Protein AF-A0A7C4TCG8-F1 (afdb_monomer_lite)

Sequence (205 aa):
MCYGSKAARFVLGRPLSSPAVTFSLASLFQELNERFFGGRLPRYRVVFSSSQRTSYQAGAIRPEKRLIQVNRIYASSLERVRRILLHEMCHHRSVGHGKGWQSEMLRLASMGETWAKEEIQAYRGWSRGKVMKRLRKRITDVVADYAGRGLPVRFQTVVRLLAPEFGKSPSELVRLAPWLGSAYRNEVKAHGPGPSRIPKRPRAN

pLDDT: mean 81.94, std 18.21, range [34.81, 98.19]

Structure (mmCIF, N/CA/C/O backbone):
data_AF-A0A7C4TCG8-F1
#
_entry.id   AF-A0A7C4TCG8-F1
#
loop_
_atom_site.group_PDB
_atom_site.id
_atom_site.type_symbol
_atom_site.label_atom_id
_atom_site.label_alt_id
_atom_site.label_comp_id
_atom_site.label_asym_id
_atom_site.label_entity_id
_atom_site.label_seq_id
_atom_site.pdbx_PDB_ins_code
_atom_site.Cartn_x
_atom_site.Cartn_y
_atom_site.Cartn_z
_atom_site.occupancy
_atom_site.B_iso_or_equiv
_atom_site.auth_seq_id
_atom_site.auth_comp_id
_atom_site.auth_asym_id
_atom_site.auth_atom_id
_atom_site.pdbx_PDB_model_num
ATOM 1 N N . MET A 1 1 ? 58.233 15.166 45.987 1.00 37.41 1 MET A N 1
ATOM 2 C CA . MET A 1 1 ? 58.142 15.402 44.530 1.00 37.41 1 MET A CA 1
ATOM 3 C C . MET A 1 1 ? 56.799 14.900 44.032 1.00 37.41 1 MET A C 1
ATOM 5 O O . MET A 1 1 ? 56.380 13.813 44.404 1.00 37.41 1 MET A O 1
ATOM 9 N N . CYS A 1 2 ? 56.108 15.766 43.299 1.00 38.44 2 CYS A N 1
ATOM 10 C CA . CYS A 1 2 ? 54.735 15.658 42.819 1.00 38.44 2 CYS A CA 1
ATOM 11 C C . CYS A 1 2 ? 54.569 14.617 41.699 1.00 38.44 2 CYS A C 1
ATOM 13 O O . CYS A 1 2 ? 55.441 14.515 40.846 1.00 38.44 2 CYS A O 1
ATOM 15 N N . TYR A 1 3 ? 53.443 13.903 41.659 1.00 34.81 3 TYR A N 1
ATOM 16 C CA . TYR A 1 3 ? 52.318 14.161 40.741 1.00 34.81 3 TYR A CA 1
ATOM 17 C C . TYR A 1 3 ? 51.300 13.020 40.854 1.00 34.81 3 TYR A C 1
ATOM 19 O O . TYR A 1 3 ? 51.605 11.854 40.614 1.00 34.81 3 TYR A O 1
ATOM 27 N N . GLY A 1 4 ? 50.071 13.373 41.229 1.00 40.34 4 GLY A N 1
ATOM 28 C CA . GLY A 1 4 ? 48.922 12.493 41.091 1.00 40.34 4 GLY A CA 1
ATOM 29 C C . GLY A 1 4 ? 48.397 12.491 39.658 1.00 40.34 4 GLY A C 1
ATOM 30 O O . GLY A 1 4 ? 48.571 13.460 38.923 1.00 40.34 4 GLY A O 1
ATOM 31 N N . SER A 1 5 ? 47.697 11.421 39.288 1.00 42.28 5 SER A N 1
ATOM 32 C CA . SER A 1 5 ? 46.609 11.454 38.306 1.00 42.28 5 SER A CA 1
ATOM 33 C C . SER A 1 5 ? 45.764 10.189 38.435 1.00 42.28 5 SER A C 1
ATOM 35 O O . SER A 1 5 ? 46.135 9.108 37.989 1.00 42.28 5 SER A O 1
ATOM 37 N N . LYS A 1 6 ? 44.602 10.347 39.076 1.00 46.81 6 LYS A N 1
ATOM 38 C CA . LYS A 1 6 ? 43.458 9.441 38.960 1.00 46.81 6 LYS A CA 1
ATOM 39 C C . LYS A 1 6 ? 42.753 9.784 37.646 1.00 46.81 6 LYS A C 1
ATOM 41 O O . LYS A 1 6 ? 42.166 10.856 37.547 1.00 46.81 6 LYS A O 1
ATOM 46 N N . ALA A 1 7 ? 42.793 8.897 36.656 1.00 45.75 7 ALA A N 1
ATOM 47 C CA . ALA A 1 7 ? 41.964 9.031 35.462 1.00 45.75 7 ALA A CA 1
ATOM 48 C C . ALA A 1 7 ? 40.630 8.305 35.687 1.00 45.75 7 ALA A C 1
ATOM 50 O O . ALA A 1 7 ? 40.577 7.098 35.928 1.00 45.75 7 ALA A O 1
ATOM 51 N N . ALA A 1 8 ? 39.557 9.091 35.663 1.00 42.78 8 ALA A N 1
ATOM 52 C CA . ALA A 1 8 ? 38.181 8.674 35.844 1.00 42.78 8 ALA A CA 1
ATOM 53 C C . ALA A 1 8 ? 37.742 7.658 34.775 1.00 42.78 8 ALA A C 1
ATOM 55 O O . ALA A 1 8 ? 37.908 7.878 33.575 1.00 42.78 8 ALA A O 1
ATOM 56 N N . ARG A 1 9 ? 37.115 6.559 35.210 1.00 40.19 9 ARG A N 1
ATOM 57 C CA . ARG A 1 9 ? 36.331 5.694 34.323 1.00 40.19 9 ARG A CA 1
ATOM 58 C C . ARG A 1 9 ? 35.089 6.466 33.884 1.00 40.19 9 ARG A C 1
ATOM 60 O O . ARG A 1 9 ? 34.178 6.673 34.681 1.00 40.19 9 ARG A O 1
ATOM 67 N N . PHE A 1 10 ? 35.053 6.858 32.615 1.00 38.41 10 PHE A N 1
ATOM 68 C CA . PHE A 1 10 ? 33.826 7.251 31.932 1.00 38.41 10 PHE A CA 1
ATOM 69 C C . PHE A 1 10 ? 32.858 6.061 31.956 1.00 38.41 10 PHE A C 1
ATOM 71 O O . PHE A 1 10 ? 32.989 5.109 31.187 1.00 38.41 10 PHE A O 1
ATOM 78 N N . VAL A 1 11 ? 31.889 6.097 32.870 1.00 46.06 11 VAL A N 1
ATOM 79 C CA . VAL A 1 11 ? 30.696 5.259 32.774 1.00 46.06 11 VAL A CA 1
ATOM 80 C C . VAL A 1 11 ? 29.882 5.844 31.629 1.00 46.06 11 VAL A C 1
ATOM 82 O O . VAL A 1 11 ? 29.247 6.885 31.778 1.00 46.06 11 VAL A O 1
ATOM 85 N N . LEU A 1 12 ? 29.956 5.204 30.461 1.00 50.62 12 LEU A N 1
ATOM 86 C CA . LEU A 1 12 ? 29.055 5.477 29.348 1.00 50.62 12 LEU A CA 1
ATOM 87 C C . LEU A 1 12 ? 27.626 5.300 29.864 1.00 50.62 12 LEU A C 1
ATOM 89 O O . LEU A 1 12 ? 27.171 4.182 30.118 1.00 50.62 12 LEU A O 1
ATOM 93 N N . GLY A 1 13 ? 26.949 6.428 30.078 1.00 37.84 13 GLY A N 1
ATOM 94 C CA . GLY A 1 13 ? 25.547 6.467 30.442 1.00 37.84 13 GLY A CA 1
ATOM 95 C C . GLY A 1 13 ? 24.756 5.649 29.432 1.00 37.84 13 GLY A C 1
ATOM 96 O O . GLY A 1 13 ? 24.809 5.902 28.228 1.00 37.84 13 GLY A O 1
ATOM 97 N N . ARG A 1 14 ? 24.038 4.638 29.927 1.00 46.09 14 ARG A N 1
ATOM 98 C CA . ARG A 1 14 ? 23.008 3.951 29.150 1.00 46.09 14 ARG A CA 1
ATOM 99 C C . ARG A 1 14 ? 22.077 5.020 28.566 1.00 46.09 14 ARG A C 1
ATOM 101 O O . ARG A 1 14 ? 21.587 5.841 29.344 1.00 46.09 14 ARG A O 1
ATOM 108 N N . PRO A 1 15 ? 21.790 5.023 27.254 1.00 47.78 15 PRO A N 1
ATOM 109 C CA . PRO A 1 15 ? 20.738 5.878 26.738 1.00 47.78 15 PRO A CA 1
ATOM 110 C C . PRO A 1 15 ? 19.439 5.485 27.445 1.00 47.78 15 PRO A C 1
ATOM 112 O O . PRO A 1 15 ? 19.008 4.329 27.380 1.00 47.78 15 PRO A O 1
ATOM 115 N N . LEU A 1 16 ? 18.859 6.446 28.168 1.00 44.25 16 LEU A N 1
ATOM 116 C CA . LEU A 1 16 ? 17.533 6.340 28.756 1.00 44.25 16 LEU A CA 1
ATOM 117 C C . LEU A 1 16 ? 16.570 6.026 27.614 1.00 44.25 16 LEU A C 1
ATOM 119 O O . LEU A 1 16 ? 16.232 6.876 26.791 1.00 44.25 16 LEU A O 1
ATOM 123 N N . SER A 1 17 ? 16.202 4.754 27.523 1.00 47.44 17 SER A N 1
ATOM 124 C CA . SER A 1 17 ? 15.192 4.288 26.593 1.00 47.44 17 SER A CA 1
ATOM 125 C C . SER A 1 17 ? 13.896 4.953 27.031 1.00 47.44 17 SER A C 1
ATOM 127 O O . SER A 1 17 ? 13.371 4.623 28.093 1.00 47.44 17 SER A O 1
ATOM 129 N N . SER A 1 18 ? 13.415 5.931 26.257 1.00 47.16 18 SER A N 1
ATOM 130 C CA . SER A 1 18 ? 12.050 6.438 26.419 1.00 47.16 18 SER A CA 1
ATOM 131 C C . SER A 1 18 ? 11.110 5.237 26.526 1.00 47.16 18 SER A C 1
ATOM 133 O O . SER A 1 18 ? 11.280 4.301 25.734 1.00 47.16 18 SER A O 1
ATOM 135 N N . PRO A 1 19 ? 10.156 5.216 27.473 1.00 42.91 19 PRO A N 1
ATOM 136 C CA . PRO A 1 19 ? 9.198 4.128 27.557 1.00 42.91 19 PRO A CA 1
ATOM 137 C C . PRO A 1 19 ? 8.435 4.106 26.236 1.00 42.91 19 PRO A C 1
ATOM 139 O O . PRO A 1 19 ? 7.613 4.977 25.954 1.00 42.91 19 PRO A O 1
ATOM 142 N N . ALA A 1 20 ? 8.775 3.150 25.372 1.00 55.34 20 ALA A N 1
ATOM 143 C CA . ALA A 1 20 ? 8.046 2.937 24.143 1.00 55.34 20 ALA A CA 1
ATOM 144 C C . ALA A 1 20 ? 6.610 2.634 24.562 1.00 55.34 20 ALA A C 1
ATOM 146 O O . ALA A 1 20 ? 6.371 1.649 25.259 1.00 55.34 20 ALA A O 1
ATOM 147 N N . VAL A 1 21 ? 5.669 3.501 24.191 1.00 51.22 21 VAL A N 1
ATOM 148 C CA . VAL A 1 21 ? 4.242 3.236 24.361 1.00 51.22 21 VAL A CA 1
ATOM 149 C C . VAL A 1 21 ? 3.962 1.917 23.644 1.00 51.22 21 VAL A C 1
ATOM 151 O O . VAL A 1 21 ? 3.965 1.848 22.414 1.00 51.22 21 VAL A O 1
ATOM 154 N N . THR A 1 22 ? 3.807 0.841 24.411 1.00 63.72 22 THR A N 1
ATOM 155 C CA . THR A 1 22 ? 3.557 -0.499 23.887 1.00 63.72 22 THR A CA 1
ATOM 156 C C . THR A 1 22 ? 2.066 -0.618 23.614 1.00 63.72 22 THR A C 1
ATOM 158 O O . THR A 1 22 ? 1.296 -1.133 24.414 1.00 63.72 22 THR A O 1
ATOM 161 N N . PHE A 1 23 ? 1.618 -0.087 22.479 1.00 77.56 23 PHE A N 1
ATOM 162 C CA . PHE A 1 23 ? 0.247 -0.311 22.035 1.00 77.56 23 PHE A CA 1
ATOM 163 C C . PHE A 1 23 ? 0.124 -1.688 21.371 1.00 77.56 23 PHE A C 1
ATOM 165 O O . PHE A 1 23 ? 1.003 -2.139 20.630 1.00 77.56 23 PHE A O 1
ATOM 172 N N . SER A 1 24 ? -0.995 -2.364 21.617 1.00 90.94 24 SER A N 1
ATOM 173 C CA . SER A 1 24 ? -1.329 -3.621 20.949 1.00 90.94 24 SER A CA 1
ATOM 174 C C . SER A 1 24 ? -1.925 -3.337 19.570 1.00 90.94 24 SER A C 1
ATOM 176 O O . SER A 1 24 ? -2.960 -2.679 19.456 1.00 90.94 24 SER A O 1
ATOM 178 N N . LEU A 1 25 ? -1.312 -3.876 18.509 1.00 94.25 25 LEU A N 1
ATOM 179 C CA . LEU A 1 25 ? -1.868 -3.809 17.149 1.00 94.25 25 LEU A CA 1
ATOM 180 C C . LEU A 1 25 ? -3.250 -4.462 17.049 1.00 94.25 25 LEU A C 1
ATOM 182 O O . LEU A 1 25 ? -4.078 -4.019 16.257 1.00 94.25 25 LEU A O 1
ATOM 186 N N . ALA A 1 26 ? -3.495 -5.510 17.838 1.00 94.69 26 ALA A N 1
ATOM 187 C CA . ALA A 1 26 ? -4.782 -6.193 17.861 1.00 94.69 26 ALA A CA 1
ATOM 188 C C . ALA A 1 26 ? -5.870 -5.297 18.468 1.00 94.69 26 ALA A C 1
ATOM 190 O O . ALA A 1 26 ? -6.946 -5.173 17.887 1.00 94.69 26 ALA A O 1
ATOM 191 N N . SER A 1 27 ? -5.562 -4.621 19.580 1.00 95.19 27 SER A N 1
ATOM 192 C CA . SER A 1 27 ? -6.485 -3.683 20.227 1.00 95.19 27 SER A CA 1
ATOM 193 C C . SER A 1 27 ? -6.765 -2.476 19.334 1.00 95.19 27 SER A C 1
ATOM 195 O O . SER A 1 27 ? -7.921 -2.114 19.150 1.00 95.19 27 SER A O 1
ATOM 197 N N . LEU A 1 28 ? -5.728 -1.921 18.693 1.00 96.81 28 LEU A N 1
ATOM 198 C CA . LEU A 1 28 ? -5.892 -0.829 17.733 1.00 96.81 28 LEU A CA 1
ATOM 199 C C . LEU A 1 28 ? -6.763 -1.250 16.541 1.00 96.81 28 LEU A C 1
ATOM 201 O O . LEU A 1 28 ? -7.659 -0.516 16.144 1.00 96.81 28 LEU A O 1
ATOM 205 N N . PHE A 1 29 ? -6.544 -2.439 15.973 1.00 97.56 29 PHE A N 1
ATOM 206 C CA . PHE A 1 29 ? -7.401 -2.948 14.900 1.00 97.56 29 PHE A CA 1
ATOM 207 C C . PHE A 1 29 ? -8.860 -3.075 15.343 1.00 97.56 29 PHE A C 1
ATOM 209 O O . PHE A 1 29 ? -9.755 -2.694 14.590 1.00 97.56 29 PHE A O 1
ATOM 216 N N . GLN A 1 30 ? -9.104 -3.603 16.544 1.00 97.81 30 GLN A N 1
ATOM 217 C CA . GLN A 1 30 ? -10.453 -3.762 17.073 1.00 97.81 30 GLN A CA 1
ATOM 218 C C . GLN A 1 30 ? -11.150 -2.409 17.258 1.00 97.81 30 GLN A C 1
ATOM 220 O O . GLN A 1 30 ? -12.244 -2.233 16.726 1.00 97.81 30 GLN A O 1
ATOM 225 N N . GLU A 1 31 ? -10.488 -1.444 17.902 1.00 97.56 31 GLU A N 1
ATOM 226 C CA . GLU A 1 31 ? -11.004 -0.080 18.078 1.00 97.56 31 GLU A CA 1
ATOM 227 C C . GLU A 1 31 ? -11.369 0.550 16.725 1.00 97.56 31 GLU A C 1
ATOM 229 O O . GLU A 1 31 ? -12.461 1.090 16.541 1.00 97.56 31 GLU A O 1
ATOM 234 N N . LEU A 1 32 ? -10.475 0.445 15.737 1.00 98.00 32 LEU A N 1
ATOM 235 C CA . LEU A 1 32 ? -10.714 0.989 14.402 1.00 98.00 32 LEU A CA 1
ATOM 236 C C . LEU A 1 32 ? -11.853 0.262 13.680 1.00 98.00 32 LEU A C 1
ATOM 238 O O . LEU A 1 32 ? -12.633 0.903 12.975 1.00 98.00 32 LEU A O 1
ATOM 242 N N . ASN A 1 33 ? -11.968 -1.059 13.837 1.00 98.19 33 ASN A N 1
ATOM 243 C CA . ASN A 1 33 ? -13.038 -1.848 13.229 1.00 98.19 33 ASN A CA 1
ATOM 244 C C . ASN A 1 33 ? -14.399 -1.453 13.808 1.00 98.19 33 ASN A C 1
ATOM 246 O O . ASN A 1 33 ? -15.344 -1.219 13.057 1.00 98.19 33 ASN A O 1
ATOM 250 N N . GLU A 1 34 ? -14.497 -1.327 15.128 1.00 97.94 34 GLU A N 1
ATOM 251 C CA . GLU A 1 34 ? -15.710 -0.882 15.814 1.00 97.94 34 GLU A CA 1
ATOM 252 C C . GLU A 1 34 ? -16.084 0.535 15.372 1.00 97.94 34 GLU A C 1
ATOM 254 O O . GLU A 1 34 ? -17.167 0.748 14.824 1.00 97.94 34 GLU A O 1
ATOM 259 N N . ARG A 1 35 ? -15.145 1.479 15.488 1.00 98.00 35 ARG A N 1
ATOM 260 C CA . ARG A 1 35 ? -15.387 2.897 15.209 1.00 98.00 35 ARG A CA 1
ATOM 261 C C . ARG A 1 35 ? -15.684 3.191 13.745 1.00 98.00 35 ARG A C 1
ATOM 263 O O . ARG A 1 35 ? -16.608 3.941 13.449 1.00 98.00 35 ARG A O 1
ATOM 270 N N . PHE A 1 36 ? -14.886 2.656 12.824 1.00 97.62 36 PHE A N 1
ATOM 271 C CA . PHE A 1 36 ? -14.971 3.030 11.412 1.00 97.62 36 PHE A CA 1
ATOM 272 C C . PHE A 1 36 ? -15.673 2.001 10.554 1.00 97.62 36 PHE A C 1
ATOM 274 O O . PHE A 1 36 ? -16.120 2.357 9.475 1.00 97.62 36 PHE A O 1
ATOM 281 N N . PHE A 1 37 ? -15.791 0.746 10.967 1.00 96.50 37 PHE A N 1
ATOM 282 C CA . PHE A 1 37 ? -16.391 -0.297 10.131 1.00 96.50 37 PHE A CA 1
ATOM 283 C C . PHE A 1 37 ? -17.630 -0.930 10.777 1.00 96.50 37 PHE A C 1
ATOM 285 O O . PHE A 1 37 ? -18.256 -1.794 10.155 1.00 96.50 37 PHE A O 1
ATOM 292 N N . GLY A 1 38 ? -18.033 -0.459 11.964 1.00 96.62 38 GLY A N 1
ATOM 293 C CA . GLY A 1 38 ? -19.183 -0.967 12.712 1.00 96.62 38 GLY A CA 1
ATOM 294 C C . GLY A 1 38 ? -18.985 -2.410 13.173 1.00 96.62 38 GLY A C 1
ATOM 295 O O . GLY A 1 38 ? -19.937 -3.181 13.184 1.00 96.62 38 GLY A O 1
ATOM 296 N N . GLY A 1 39 ? -17.737 -2.820 13.413 1.00 96.56 39 GLY A N 1
ATOM 297 C CA . GLY A 1 39 ? -17.388 -4.190 13.797 1.00 96.56 39 GLY A CA 1
ATOM 298 C C . GLY A 1 39 ? -17.553 -5.230 12.681 1.00 96.56 39 GLY A C 1
ATOM 299 O O . GLY A 1 39 ? -17.423 -6.424 12.935 1.00 96.56 39 GLY A O 1
ATOM 300 N N . ARG A 1 40 ? -17.834 -4.809 11.440 1.00 95.38 40 ARG A N 1
ATOM 301 C CA . ARG A 1 40 ? -18.199 -5.721 10.340 1.00 95.38 40 ARG A CA 1
ATOM 302 C C . ARG A 1 40 ? -17.018 -6.445 9.702 1.00 95.38 40 ARG A C 1
ATOM 304 O O . ARG A 1 40 ? -17.238 -7.402 8.961 1.00 95.38 40 ARG A O 1
ATOM 311 N N . LEU A 1 41 ? -15.781 -5.998 9.926 1.00 95.50 41 LEU A N 1
ATOM 312 C CA . LEU A 1 41 ? -14.625 -6.715 9.391 1.00 95.50 41 LEU A CA 1
ATOM 313 C C . LEU A 1 41 ? -14.395 -8.007 10.183 1.00 95.50 41 LEU A C 1
ATOM 315 O O . LEU A 1 41 ? -14.495 -7.992 11.414 1.00 95.50 41 LEU A O 1
ATOM 319 N N . PRO A 1 42 ? -14.029 -9.118 9.514 1.00 94.81 42 PRO A N 1
ATOM 320 C CA . PRO A 1 42 ? -13.634 -10.330 10.213 1.00 94.81 42 PRO A CA 1
ATOM 321 C C . PRO A 1 42 ? -12.384 -10.066 11.058 1.00 94.81 42 PRO A C 1
ATOM 323 O O . PRO A 1 42 ? -11.621 -9.134 10.807 1.00 94.81 42 PRO A O 1
ATOM 326 N N . ARG A 1 43 ? -12.133 -10.920 12.052 1.00 94.44 43 ARG A N 1
ATOM 327 C CA . ARG A 1 43 ? -10.912 -10.821 12.858 1.00 94.44 43 ARG A CA 1
ATOM 328 C C . ARG A 1 43 ? -9.681 -11.058 11.978 1.00 94.44 43 ARG A C 1
ATOM 330 O O . ARG A 1 43 ? -9.516 -12.148 11.426 1.00 94.44 43 ARG A O 1
ATOM 337 N N . TYR A 1 44 ? -8.819 -10.047 11.883 1.00 95.62 44 TYR A N 1
ATOM 338 C CA . TYR A 1 44 ? -7.502 -10.141 11.258 1.00 95.62 44 TYR A CA 1
ATOM 339 C C . TYR A 1 44 ? -6.419 -10.261 12.329 1.00 95.62 44 TYR A C 1
ATOM 341 O O . TYR A 1 44 ? -6.445 -9.570 13.346 1.00 95.62 44 TYR A O 1
ATOM 349 N N . ARG A 1 45 ? -5.413 -11.099 12.072 1.00 96.00 45 ARG A N 1
ATOM 350 C CA . ARG A 1 45 ? -4.142 -11.034 12.791 1.00 96.00 45 ARG A CA 1
ATOM 351 C C . ARG A 1 45 ? -3.362 -9.837 12.260 1.00 96.00 45 ARG A C 1
ATOM 353 O O . ARG A 1 45 ? -3.129 -9.751 11.055 1.00 96.00 45 ARG A O 1
ATOM 360 N N . VAL A 1 46 ? -2.927 -8.947 13.144 1.00 96.50 46 VAL A N 1
ATOM 361 C CA . VAL A 1 46 ? -2.171 -7.746 12.769 1.00 96.50 46 VAL A CA 1
ATOM 362 C C . VAL A 1 46 ? -0.760 -7.830 13.337 1.00 96.50 46 VAL A C 1
ATOM 364 O O . VAL A 1 46 ? -0.586 -8.047 14.533 1.00 96.50 46 VAL A O 1
ATOM 367 N N . VAL A 1 47 ? 0.254 -7.706 12.477 1.00 94.88 47 VAL A N 1
ATOM 368 C CA . VAL A 1 47 ? 1.662 -7.896 12.864 1.00 94.88 47 VAL A CA 1
ATOM 369 C C . VAL A 1 47 ? 2.569 -6.820 12.284 1.00 94.88 47 VAL A C 1
ATOM 371 O O . VAL A 1 47 ? 2.392 -6.391 11.142 1.00 94.88 47 VAL A O 1
ATOM 374 N N . PHE A 1 48 ? 3.615 -6.460 13.030 1.00 93.44 48 PHE A N 1
ATOM 375 C CA . PHE A 1 48 ? 4.751 -5.751 12.452 1.00 93.44 48 PHE A CA 1
ATOM 376 C C . PHE A 1 48 ? 5.626 -6.716 11.659 1.00 93.44 48 PHE A C 1
ATOM 378 O O . PHE A 1 48 ? 6.160 -7.679 12.215 1.00 93.44 48 PHE A O 1
ATOM 385 N N . SER A 1 49 ? 5.829 -6.429 10.377 1.00 87.50 49 SER A N 1
ATOM 386 C CA . SER A 1 49 ? 6.718 -7.204 9.520 1.00 87.50 49 SER A CA 1
ATOM 387 C C . SER A 1 49 ? 8.045 -6.489 9.292 1.00 87.50 49 SER A C 1
ATOM 389 O O . SER A 1 49 ? 8.079 -5.327 8.890 1.00 87.50 49 SER A O 1
ATOM 391 N N . SER A 1 50 ? 9.142 -7.224 9.482 1.00 78.94 50 SER A N 1
ATOM 392 C CA . SER A 1 50 ? 10.494 -6.814 9.071 1.00 78.94 50 SER A CA 1
ATOM 393 C C . SER A 1 50 ? 10.842 -7.291 7.655 1.00 78.94 50 SER A C 1
ATOM 395 O O . SER A 1 50 ? 11.916 -6.982 7.143 1.00 78.94 50 SER A O 1
ATOM 397 N N . SER A 1 51 ? 9.949 -8.054 7.004 1.00 64.12 51 SER A N 1
ATOM 398 C CA . SER A 1 51 ? 10.178 -8.575 5.647 1.00 64.12 51 SER A CA 1
ATOM 399 C C . SER A 1 51 ? 10.232 -7.464 4.593 1.00 64.12 51 SER A C 1
ATOM 401 O O . SER A 1 51 ? 10.754 -7.664 3.500 1.00 64.12 51 SER A O 1
ATOM 403 N N . GLN A 1 52 ? 9.699 -6.287 4.917 1.00 60.31 52 GLN A N 1
ATOM 404 C CA . GLN A 1 52 ? 9.730 -5.095 4.082 1.00 60.31 52 GLN A CA 1
ATOM 405 C C . GLN A 1 52 ? 10.872 -4.188 4.559 1.00 60.31 52 GLN A C 1
ATOM 407 O O . GLN A 1 52 ? 10.653 -3.207 5.258 1.00 60.31 52 GLN A O 1
ATOM 412 N N . ARG A 1 53 ? 12.114 -4.498 4.163 1.00 52.53 53 ARG A N 1
ATOM 413 C CA . ARG A 1 53 ? 13.315 -3.691 4.494 1.00 52.53 53 ARG A CA 1
ATOM 414 C C . ARG A 1 53 ? 13.315 -2.271 3.894 1.00 52.53 53 ARG A C 1
ATOM 416 O O . ARG A 1 53 ? 14.296 -1.550 4.017 1.00 52.53 53 ARG A O 1
ATOM 423 N N . THR A 1 54 ? 12.248 -1.878 3.204 1.00 54.41 54 THR A N 1
ATOM 424 C CA . THR A 1 54 ? 12.118 -0.597 2.503 1.00 54.41 54 THR A CA 1
ATOM 425 C C . THR A 1 54 ? 10.775 0.046 2.825 1.00 54.41 54 THR A C 1
ATOM 427 O O . THR A 1 54 ? 9.772 -0.663 2.881 1.00 54.41 54 THR A O 1
ATOM 430 N N . SER A 1 55 ? 10.731 1.378 2.918 1.00 58.78 55 SER A N 1
ATOM 431 C CA . SER A 1 55 ? 9.520 2.182 3.176 1.00 58.78 55 SER A CA 1
ATOM 432 C C . SER A 1 55 ? 8.469 2.164 2.061 1.00 58.78 55 SER A C 1
ATOM 434 O O . SER A 1 55 ? 7.417 2.778 2.180 1.00 58.78 55 SER A O 1
ATOM 436 N N . TYR A 1 56 ? 8.746 1.470 0.959 1.00 59.34 56 TYR A N 1
ATOM 437 C CA . TYR A 1 56 ? 7.916 1.484 -0.243 1.00 59.34 56 TYR A CA 1
ATOM 438 C C . TYR A 1 56 ? 6.563 0.800 -0.069 1.00 59.34 56 TYR A C 1
ATOM 440 O O . TYR A 1 56 ? 5.618 1.136 -0.769 1.00 59.34 56 TYR A O 1
ATOM 448 N N . GLN A 1 57 ? 6.464 -0.139 0.866 1.00 73.31 57 GLN A N 1
ATOM 449 C CA . GLN A 1 57 ? 5.210 -0.783 1.216 1.00 73.31 57 GLN A CA 1
ATOM 450 C C . GLN A 1 57 ? 4.982 -0.557 2.706 1.00 73.31 57 GLN A C 1
ATOM 452 O O . GLN A 1 57 ? 5.710 -1.105 3.534 1.00 73.31 57 GLN A O 1
ATOM 457 N N . ALA A 1 58 ? 4.036 0.327 3.027 1.00 86.38 58 ALA A N 1
ATOM 458 C CA . ALA A 1 58 ? 3.749 0.707 4.405 1.00 86.38 58 ALA A CA 1
ATOM 459 C C . ALA A 1 58 ? 2.906 -0.348 5.127 1.00 86.38 58 ALA A C 1
ATOM 461 O O . ALA A 1 58 ? 3.165 -0.657 6.292 1.00 86.38 58 ALA A O 1
ATOM 462 N N . GLY A 1 59 ? 1.968 -0.953 4.398 1.00 89.31 59 GLY A N 1
ATOM 463 C CA . GLY A 1 59 ? 1.158 -2.068 4.848 1.00 89.31 59 GLY A CA 1
ATOM 464 C C . GLY A 1 59 ? 0.877 -3.070 3.731 1.00 89.31 59 GLY A C 1
ATOM 465 O O . GLY A 1 59 ? 1.226 -2.866 2.563 1.00 89.31 59 GLY A O 1
ATOM 466 N N . ALA A 1 60 ? 0.322 -4.211 4.122 1.00 89.88 60 ALA A N 1
ATOM 467 C CA . ALA A 1 60 ? -0.261 -5.173 3.203 1.00 89.88 60 ALA A CA 1
ATOM 468 C C . ALA A 1 60 ? -1.352 -5.985 3.899 1.00 89.88 60 ALA A C 1
ATOM 470 O O . ALA A 1 60 ? -1.093 -6.631 4.920 1.00 89.88 60 ALA A O 1
ATOM 471 N N . ILE A 1 61 ? -2.534 -6.038 3.296 1.00 90.56 61 ILE A N 1
ATOM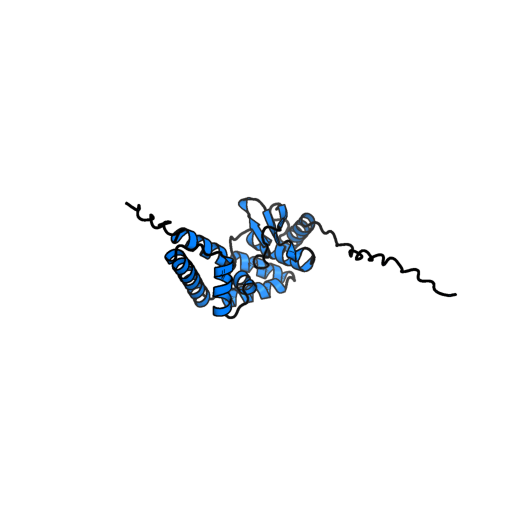 472 C CA . ILE A 1 61 ? -3.562 -7.017 3.629 1.00 90.56 61 ILE A CA 1
ATOM 473 C C . ILE A 1 61 ? -3.395 -8.304 2.810 1.00 90.56 61 ILE A C 1
ATOM 475 O O . ILE A 1 61 ? -3.063 -8.295 1.624 1.00 90.56 61 ILE A O 1
ATOM 479 N N . ARG A 1 62 ? -3.648 -9.437 3.462 1.00 89.62 62 ARG A N 1
ATOM 480 C CA . ARG A 1 62 ? -3.779 -10.766 2.858 1.00 89.62 62 ARG A CA 1
ATOM 481 C C . ARG A 1 62 ? -5.106 -11.366 3.314 1.00 89.62 62 ARG A C 1
ATOM 483 O O . ARG A 1 62 ? -5.135 -12.035 4.358 1.00 89.62 62 ARG A O 1
ATOM 490 N N . PRO A 1 63 ? -6.216 -11.059 2.617 1.00 88.31 63 PRO A N 1
ATOM 491 C CA . PRO A 1 63 ? -7.552 -11.499 3.011 1.00 88.31 63 PRO A CA 1
ATOM 492 C C . PRO A 1 63 ? -7.642 -13.014 3.211 1.00 88.31 63 PRO A C 1
ATOM 494 O O . PRO A 1 63 ? -8.204 -13.470 4.204 1.00 88.31 63 PRO A O 1
ATOM 497 N N . GLU A 1 64 ? -6.988 -13.780 2.340 1.00 89.31 64 GLU A N 1
ATOM 498 C CA . GLU A 1 64 ? -6.955 -15.242 2.348 1.00 89.31 64 GLU A CA 1
ATOM 499 C C . GLU A 1 64 ? -6.274 -15.829 3.592 1.00 89.31 64 GLU A C 1
ATOM 501 O O . GLU A 1 64 ? -6.589 -16.938 4.009 1.00 89.31 64 GLU A O 1
ATOM 506 N N . LYS A 1 65 ? -5.368 -15.072 4.224 1.00 91.38 65 LYS A N 1
ATOM 507 C CA . LYS A 1 65 ? -4.674 -15.473 5.461 1.00 91.38 65 LYS A CA 1
ATOM 508 C C . LYS A 1 65 ? -5.210 -14.771 6.704 1.00 91.38 65 LYS A C 1
ATOM 510 O O . LYS A 1 65 ? -4.617 -14.925 7.771 1.00 91.38 65 LYS A O 1
ATOM 515 N N . ARG A 1 66 ? -6.254 -13.941 6.561 1.00 93.94 66 ARG A N 1
ATOM 516 C CA . ARG A 1 66 ? -6.733 -13.010 7.596 1.00 93.94 66 ARG A CA 1
ATOM 517 C C . ARG A 1 66 ? -5.574 -12.279 8.280 1.00 93.94 66 ARG A C 1
ATOM 519 O O . ARG A 1 66 ? -5.501 -12.205 9.504 1.00 93.94 66 ARG A O 1
ATOM 526 N N . LEU A 1 67 ? -4.639 -11.763 7.480 1.00 94.50 67 LEU A N 1
ATOM 527 C CA . LEU A 1 67 ? -3.415 -11.126 7.963 1.00 94.50 67 LEU A CA 1
ATOM 528 C C . LEU A 1 67 ? -3.307 -9.691 7.449 1.00 94.50 67 LEU A C 1
ATOM 530 O O . LEU A 1 67 ? -3.394 -9.465 6.245 1.00 94.50 67 LEU A O 1
ATOM 534 N N . ILE A 1 68 ? -3.043 -8.750 8.352 1.00 95.19 68 ILE A N 1
ATOM 535 C CA . ILE A 1 68 ? -2.587 -7.398 8.017 1.00 95.19 68 ILE A CA 1
ATOM 536 C C . ILE A 1 68 ? -1.152 -7.255 8.518 1.00 95.19 68 ILE A C 1
ATOM 538 O O . ILE A 1 68 ? -0.837 -7.540 9.675 1.00 95.19 68 ILE A O 1
ATOM 542 N N . GLN A 1 69 ? -0.260 -6.848 7.626 1.00 94.19 69 GLN A N 1
ATOM 543 C CA . GLN A 1 69 ? 1.140 -6.595 7.932 1.00 94.19 69 GLN A CA 1
ATOM 544 C C . GLN A 1 69 ? 1.376 -5.090 7.894 1.00 94.19 69 GLN A C 1
ATOM 546 O O . GLN A 1 69 ? 1.050 -4.454 6.898 1.00 94.19 69 GLN A O 1
ATOM 551 N N . VAL A 1 70 ? 1.971 -4.540 8.947 1.00 92.88 70 VAL A N 1
ATOM 552 C CA . VAL A 1 70 ? 2.448 -3.152 8.988 1.00 92.88 70 VAL A CA 1
ATOM 553 C C . VAL A 1 70 ? 3.967 -3.178 8.974 1.00 92.88 70 VAL A C 1
ATOM 555 O O . VAL A 1 70 ? 4.587 -3.979 9.677 1.00 92.88 70 VAL A O 1
ATOM 558 N N . ASN A 1 71 ? 4.594 -2.329 8.173 1.00 89.69 71 ASN A N 1
ATOM 559 C CA . ASN A 1 71 ? 6.045 -2.275 8.126 1.00 89.69 71 ASN A CA 1
ATOM 560 C C . ASN A 1 71 ? 6.608 -1.787 9.473 1.00 89.69 71 ASN A C 1
ATOM 562 O O . ASN A 1 71 ? 6.214 -0.737 9.987 1.00 89.69 71 ASN A O 1
ATOM 566 N N . ARG A 1 72 ? 7.546 -2.552 10.050 1.00 90.62 72 ARG A N 1
ATOM 567 C CA . ARG A 1 72 ? 8.115 -2.289 11.382 1.00 90.62 72 ARG A CA 1
ATOM 568 C C . ARG A 1 72 ? 8.783 -0.916 11.501 1.00 90.62 72 ARG A C 1
ATOM 570 O O . ARG A 1 72 ? 8.839 -0.387 12.605 1.00 90.62 72 ARG A O 1
ATOM 577 N N . ILE A 1 73 ? 9.235 -0.308 10.403 1.00 87.75 73 ILE A N 1
ATOM 578 C CA . ILE A 1 73 ? 9.833 1.040 10.440 1.00 87.75 73 ILE A CA 1
ATOM 579 C C . ILE A 1 73 ? 8.869 2.115 10.967 1.00 87.75 73 ILE A C 1
ATOM 581 O O . ILE A 1 73 ? 9.315 3.166 11.413 1.00 87.75 73 ILE A O 1
ATOM 585 N N . TYR A 1 74 ? 7.556 1.863 10.917 1.00 89.88 74 TYR A N 1
ATOM 586 C CA . TYR A 1 74 ? 6.535 2.786 11.413 1.00 89.88 74 TYR A CA 1
ATOM 587 C C . TYR A 1 74 ? 6.130 2.516 12.865 1.00 89.88 74 TYR A C 1
ATOM 589 O O . TYR A 1 74 ? 5.321 3.264 13.403 1.00 89.88 74 TYR A O 1
ATOM 597 N N . ALA A 1 75 ? 6.693 1.492 13.520 1.00 90.19 75 ALA A N 1
ATOM 598 C CA . ALA A 1 75 ? 6.288 1.073 14.864 1.00 90.19 75 ALA A CA 1
ATOM 599 C C . ALA A 1 75 ? 6.447 2.168 15.934 1.00 90.19 75 ALA A C 1
ATOM 601 O O . ALA A 1 75 ? 5.757 2.129 16.946 1.00 90.19 75 ALA A O 1
ATOM 602 N N . SER A 1 76 ? 7.314 3.160 15.706 1.00 89.38 76 SER A N 1
ATOM 603 C CA . SER A 1 76 ? 7.522 4.291 16.616 1.00 89.38 76 SER A CA 1
ATOM 604 C C . SER A 1 76 ? 6.438 5.375 16.548 1.00 89.38 76 SER A C 1
ATOM 606 O O . SER A 1 76 ? 6.466 6.302 17.350 1.00 89.38 76 SER A O 1
ATOM 608 N N . SER A 1 77 ? 5.488 5.298 15.610 1.00 92.38 77 SER A N 1
ATOM 609 C CA . SER A 1 77 ? 4.434 6.302 15.439 1.00 92.38 77 SER A CA 1
ATOM 610 C C . SER A 1 77 ? 3.062 5.638 15.379 1.00 92.38 77 SER A C 1
ATOM 612 O O . SER A 1 77 ? 2.644 5.141 14.333 1.00 92.38 77 SER A O 1
ATOM 614 N N . LEU A 1 78 ? 2.341 5.670 16.506 1.00 93.38 78 LEU A N 1
ATOM 615 C CA . LEU A 1 78 ? 0.966 5.165 16.607 1.00 93.38 78 LEU A CA 1
ATOM 616 C C . LEU A 1 78 ? 0.057 5.784 15.538 1.00 93.38 78 LEU A C 1
ATOM 618 O O . LEU A 1 78 ? -0.730 5.088 14.908 1.00 93.38 78 LEU A O 1
ATOM 622 N N . GLU A 1 79 ? 0.215 7.081 15.299 1.00 94.62 79 GLU A N 1
ATOM 623 C CA . GLU A 1 79 ? -0.537 7.844 14.306 1.00 94.62 79 GLU A CA 1
ATOM 624 C C . GLU A 1 79 ? -0.312 7.303 12.882 1.00 94.62 79 GLU A C 1
ATOM 626 O O . GLU A 1 79 ? -1.271 6.974 12.182 1.00 94.62 79 GLU A O 1
ATOM 631 N N . ARG A 1 80 ? 0.945 7.063 12.484 1.00 93.44 80 ARG A N 1
ATOM 632 C CA . ARG A 1 80 ? 1.248 6.437 11.187 1.00 93.44 80 ARG A CA 1
ATOM 633 C C . ARG A 1 80 ? 0.724 5.011 11.103 1.00 93.44 80 ARG A C 1
ATOM 635 O O . ARG A 1 80 ? 0.177 4.628 10.072 1.00 93.44 80 ARG A O 1
ATOM 642 N N . VAL A 1 81 ? 0.875 4.222 12.166 1.00 95.50 81 VAL A N 1
ATOM 643 C CA . VAL A 1 81 ? 0.361 2.846 12.206 1.00 95.50 81 VAL A CA 1
ATOM 644 C C . VAL A 1 81 ? -1.160 2.827 12.071 1.00 95.50 81 VAL A C 1
ATOM 646 O O . VAL A 1 81 ? -1.678 2.031 11.292 1.00 95.50 81 VAL A O 1
ATOM 649 N N . ARG A 1 82 ? -1.870 3.738 12.745 1.00 97.00 82 ARG A N 1
ATOM 650 C CA . ARG A 1 82 ? -3.318 3.929 12.610 1.00 97.00 82 ARG A CA 1
ATOM 651 C C . ARG A 1 82 ? -3.710 4.196 11.158 1.00 97.00 82 ARG A C 1
ATOM 653 O O . ARG A 1 82 ? -4.580 3.497 10.643 1.00 97.00 82 ARG A O 1
ATOM 660 N N . ARG A 1 83 ? -3.055 5.153 10.485 1.00 96.62 83 ARG A N 1
ATOM 661 C CA . ARG A 1 83 ? -3.327 5.461 9.066 1.00 96.62 83 ARG A CA 1
ATOM 662 C C . ARG A 1 83 ? -3.118 4.245 8.171 1.00 96.62 83 ARG A C 1
ATOM 664 O O . ARG A 1 83 ? -3.977 3.925 7.356 1.00 96.62 83 ARG A O 1
ATOM 671 N N . ILE A 1 84 ? -1.999 3.540 8.354 1.00 95.31 84 ILE A N 1
ATOM 672 C CA . ILE A 1 84 ? -1.689 2.329 7.585 1.00 95.31 84 ILE A CA 1
ATOM 673 C C . ILE A 1 84 ? -2.770 1.268 7.809 1.00 95.31 84 ILE A C 1
ATOM 675 O O . ILE A 1 84 ? -3.255 0.689 6.845 1.00 95.31 84 ILE A O 1
ATOM 679 N N . LEU A 1 85 ? -3.192 1.025 9.051 1.00 96.94 85 LEU A N 1
ATOM 680 C CA . LEU A 1 85 ? -4.238 0.038 9.325 1.00 96.94 85 LEU A CA 1
ATOM 681 C C . LEU A 1 85 ? -5.566 0.406 8.676 1.00 96.94 85 LEU A C 1
ATOM 683 O O . LEU A 1 85 ? -6.146 -0.440 8.004 1.00 96.94 85 LEU A O 1
ATOM 687 N N . LEU A 1 86 ? -6.016 1.653 8.815 1.00 97.81 86 LEU A N 1
ATOM 688 C CA . LEU A 1 86 ? -7.239 2.120 8.165 1.00 97.81 86 LEU A CA 1
ATOM 689 C C . LEU A 1 86 ? -7.171 1.960 6.639 1.00 97.81 86 LEU A C 1
ATOM 691 O O . LEU A 1 86 ? -8.123 1.465 6.037 1.00 97.81 86 LEU A O 1
ATOM 695 N N . HIS A 1 87 ? -6.028 2.287 6.030 1.00 96.38 87 HIS A N 1
ATOM 696 C CA . HIS A 1 87 ? -5.784 2.058 4.606 1.00 96.38 87 HIS A CA 1
ATOM 697 C C . HIS A 1 87 ? -5.930 0.577 4.232 1.00 96.38 87 HIS A C 1
ATOM 699 O O . HIS A 1 87 ? -6.644 0.244 3.284 1.00 96.38 87 HIS A O 1
ATOM 705 N N . GLU A 1 88 ? -5.258 -0.321 4.960 1.00 95.88 88 GLU A N 1
ATOM 706 C CA . GLU A 1 88 ? -5.312 -1.764 4.699 1.00 95.88 88 GLU A CA 1
ATOM 707 C C . GLU A 1 88 ? -6.721 -2.334 4.924 1.00 95.88 88 GLU A C 1
ATOM 709 O O . GLU A 1 88 ? -7.176 -3.191 4.168 1.00 95.88 88 GLU A O 1
ATOM 714 N N . MET A 1 89 ? -7.456 -1.827 5.914 1.00 96.81 89 MET A N 1
ATOM 715 C CA . MET A 1 89 ? -8.836 -2.225 6.204 1.00 96.81 89 MET A CA 1
ATOM 716 C C . MET A 1 89 ? -9.805 -1.847 5.074 1.00 96.81 89 MET A C 1
ATOM 718 O O . MET A 1 89 ? -10.713 -2.623 4.769 1.00 96.81 89 MET A O 1
ATOM 722 N N . CYS A 1 90 ? -9.579 -0.726 4.377 1.00 95.75 90 CYS A N 1
ATOM 723 C CA . CYS A 1 90 ? -10.356 -0.347 3.188 1.00 95.75 90 CYS A CA 1
ATOM 724 C C . CYS A 1 90 ? -10.244 -1.361 2.036 1.00 95.75 90 CYS A C 1
ATOM 726 O O . CYS A 1 90 ? -11.130 -1.426 1.185 1.00 95.75 90 CYS A O 1
ATOM 728 N N . HIS A 1 91 ? -9.194 -2.189 2.000 1.00 93.12 91 HIS A N 1
ATOM 729 C CA . HIS A 1 91 ? -9.045 -3.251 0.996 1.00 93.12 91 HIS A CA 1
ATOM 730 C C . HIS A 1 91 ? -9.865 -4.511 1.296 1.00 93.12 91 HIS A C 1
ATOM 732 O O . HIS A 1 91 ? -9.887 -5.429 0.480 1.00 93.12 91 HIS A O 1
ATOM 738 N N . HIS A 1 92 ? -10.592 -4.588 2.416 1.00 88.69 92 HIS A N 1
ATOM 739 C CA . HIS A 1 92 ? -11.387 -5.777 2.750 1.00 88.69 92 HIS A CA 1
ATOM 740 C C . HIS A 1 92 ? -12.359 -6.204 1.630 1.00 88.69 92 HIS A C 1
ATOM 742 O O . HIS A 1 92 ? -12.570 -7.397 1.421 1.00 88.69 92 HIS A O 1
ATOM 748 N N . ARG A 1 93 ? -12.915 -5.243 0.877 1.00 81.81 93 ARG A N 1
ATOM 749 C CA . ARG A 1 93 ? -13.849 -5.492 -0.239 1.00 81.81 93 ARG A CA 1
ATOM 750 C C . ARG A 1 93 ? -13.217 -5.345 -1.626 1.00 81.81 93 ARG A C 1
ATOM 752 O O . ARG A 1 93 ? -13.920 -5.447 -2.629 1.00 81.81 93 ARG A O 1
ATOM 759 N N . SER A 1 94 ? -11.918 -5.066 -1.716 1.00 85.19 94 SER A N 1
ATOM 760 C CA . SER A 1 94 ? -11.262 -4.783 -2.995 1.00 85.19 94 SER A CA 1
ATOM 761 C C . SER A 1 94 ? -9.768 -5.070 -2.963 1.00 85.19 94 SER A C 1
ATOM 763 O O . SER A 1 94 ? -9.054 -4.578 -2.103 1.00 85.19 94 SER A O 1
ATOM 765 N N . VAL A 1 95 ? -9.271 -5.760 -3.989 1.00 77.88 95 VAL A N 1
ATOM 766 C CA . VAL A 1 95 ? -7.850 -6.143 -4.128 1.00 77.88 95 VAL A CA 1
ATOM 767 C C . VAL A 1 95 ? -6.948 -4.959 -4.546 1.00 77.88 95 VAL A C 1
ATOM 769 O O . VAL A 1 95 ? -5.733 -5.095 -4.671 1.00 77.88 95 VAL A O 1
ATOM 772 N N . GLY A 1 96 ? -7.513 -3.770 -4.770 1.00 83.25 96 GLY A N 1
ATOM 773 C CA . GLY A 1 96 ? -6.747 -2.572 -5.101 1.00 83.25 96 GLY A CA 1
ATOM 774 C C . GLY A 1 96 ? -7.556 -1.289 -4.957 1.00 83.25 96 GLY A C 1
ATOM 775 O O . GLY A 1 96 ? -8.724 -1.309 -4.581 1.00 83.25 96 GLY A O 1
ATOM 776 N N . HIS A 1 97 ? -6.945 -0.163 -5.329 1.00 89.44 97 HIS A N 1
ATOM 777 C CA . HIS A 1 97 ? -7.479 1.197 -5.141 1.00 89.44 97 HIS A CA 1
ATOM 778 C C . HIS A 1 97 ? -8.582 1.615 -6.135 1.00 89.44 97 HIS A C 1
ATOM 780 O O . HIS A 1 97 ? -8.689 2.775 -6.543 1.00 89.44 97 HIS A O 1
ATOM 786 N N . GLY A 1 98 ? -9.411 0.660 -6.559 1.00 85.12 98 GLY A N 1
ATOM 787 C CA . GLY A 1 98 ? -10.55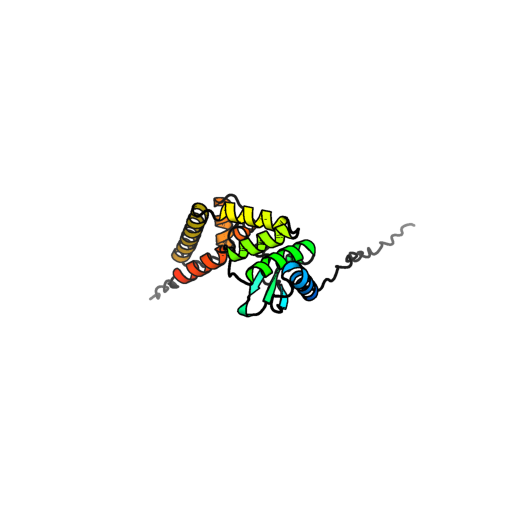6 0.898 -7.440 1.00 85.12 98 GLY A CA 1
ATOM 788 C C . GLY A 1 98 ? -11.695 1.663 -6.753 1.00 85.12 98 GLY A C 1
ATOM 789 O O . GLY A 1 98 ? -11.543 2.176 -5.646 1.00 85.12 98 GLY A O 1
ATOM 790 N N . LYS A 1 99 ? -12.869 1.716 -7.399 1.00 89.12 99 LYS A N 1
ATOM 791 C CA . LYS A 1 99 ? -14.041 2.449 -6.880 1.00 89.12 99 LYS A CA 1
ATOM 792 C C . LYS A 1 99 ? -14.412 2.037 -5.449 1.00 89.12 99 LYS A C 1
ATOM 794 O O . LYS A 1 99 ? -14.625 2.916 -4.629 1.00 89.12 99 LYS A O 1
ATOM 799 N N . GLY A 1 100 ? -14.412 0.734 -5.144 1.00 91.19 100 GLY A N 1
ATOM 800 C CA . GLY A 1 100 ? -14.734 0.219 -3.805 1.00 91.19 100 GLY A CA 1
ATOM 801 C C . GLY A 1 100 ? -13.809 0.762 -2.710 1.00 91.19 100 GLY A C 1
ATOM 802 O O . GLY A 1 100 ? -14.285 1.363 -1.752 1.00 91.19 100 GLY A O 1
ATOM 803 N N . TRP A 1 101 ? -12.492 0.642 -2.897 1.00 93.69 101 TRP A N 1
ATOM 804 C CA . TRP A 1 101 ? -11.506 1.209 -1.972 1.00 93.69 101 TRP A CA 1
ATOM 805 C C . TRP A 1 101 ? -11.645 2.732 -1.838 1.00 93.69 101 TRP A C 1
ATOM 807 O O . TRP A 1 101 ? -11.625 3.262 -0.732 1.00 93.69 101 TRP A O 1
ATOM 817 N N . GLN A 1 102 ? -11.839 3.446 -2.953 1.00 93.19 102 GLN A N 1
ATOM 818 C CA . GLN A 1 102 ? -12.012 4.903 -2.928 1.00 93.19 102 GLN A CA 1
ATOM 819 C C . GLN A 1 102 ? -13.269 5.320 -2.159 1.00 93.19 102 GLN A C 1
ATOM 821 O O . GLN A 1 102 ? -13.233 6.316 -1.444 1.00 93.19 102 GLN A O 1
ATOM 826 N N . SER A 1 103 ? -14.368 4.576 -2.290 1.00 94.62 103 SER A N 1
ATOM 827 C CA . SER A 1 103 ? -15.592 4.824 -1.527 1.00 94.62 103 SER A CA 1
ATOM 828 C C . SER A 1 103 ? -15.363 4.664 -0.023 1.00 94.62 103 SER A C 1
ATOM 830 O O . SER A 1 103 ? -15.778 5.535 0.736 1.00 94.62 103 SER A O 1
ATOM 832 N N . GLU A 1 104 ? -14.656 3.617 0.414 1.00 96.12 104 GLU A N 1
ATOM 833 C CA . GLU A 1 104 ? -14.322 3.437 1.837 1.00 96.12 104 GLU A CA 1
ATOM 834 C C . GLU A 1 104 ? -13.390 4.540 2.354 1.00 96.12 104 GLU A C 1
ATOM 836 O O . GLU A 1 104 ? -13.631 5.103 3.418 1.00 96.12 104 GLU A O 1
ATOM 841 N N . MET A 1 105 ? -12.383 4.935 1.576 1.00 96.31 105 MET A N 1
ATOM 842 C CA . MET A 1 105 ? -11.485 6.036 1.941 1.00 96.31 105 MET A CA 1
ATOM 843 C C . MET A 1 105 ? -12.210 7.390 2.030 1.00 96.31 105 MET A C 1
ATOM 845 O O . MET A 1 105 ? -11.946 8.176 2.938 1.00 96.31 105 MET A O 1
ATOM 849 N N . LEU A 1 106 ? -13.165 7.668 1.133 1.00 96.31 106 LEU A N 1
ATOM 850 C CA . LEU A 1 106 ? -14.010 8.868 1.223 1.00 96.31 106 LEU A CA 1
ATOM 851 C C . LEU A 1 106 ? -14.903 8.829 2.466 1.00 96.31 106 LEU A C 1
ATOM 853 O O . LEU A 1 106 ? -15.095 9.856 3.116 1.00 96.31 106 LEU A O 1
ATOM 857 N N . ARG A 1 107 ? -15.413 7.647 2.819 1.00 96.94 107 ARG A N 1
ATOM 858 C CA . ARG A 1 107 ? -16.204 7.448 4.033 1.00 96.94 107 ARG A CA 1
ATOM 859 C C . ARG A 1 107 ? -15.365 7.688 5.290 1.00 96.94 107 ARG A C 1
ATOM 861 O O . ARG A 1 107 ? -15.823 8.397 6.181 1.00 96.94 107 ARG A O 1
ATOM 868 N N . LEU A 1 108 ? -14.123 7.200 5.342 1.00 97.50 108 LEU A N 1
ATOM 869 C CA . LEU A 1 108 ? -13.185 7.532 6.424 1.00 97.50 108 LEU A CA 1
ATOM 870 C C . LEU A 1 108 ? -12.970 9.047 6.532 1.00 97.50 108 LEU A C 1
ATOM 872 O O . LEU A 1 108 ? -13.060 9.599 7.628 1.00 97.50 108 LEU A O 1
ATOM 876 N N . ALA A 1 109 ? -12.774 9.732 5.401 1.00 97.25 109 ALA A N 1
ATOM 877 C CA . ALA A 1 109 ? -12.628 11.185 5.388 1.00 97.25 109 ALA A CA 1
ATOM 878 C C . ALA A 1 109 ? -13.864 11.905 5.953 1.00 97.25 109 ALA A C 1
ATOM 880 O O . ALA A 1 109 ? -13.711 12.837 6.739 1.00 97.25 109 ALA A O 1
ATOM 881 N N . SER A 1 110 ? -15.083 11.449 5.630 1.00 97.00 110 SER A N 1
ATOM 882 C CA . SER A 1 110 ? -16.312 12.001 6.229 1.00 97.00 110 SER A CA 1
ATOM 883 C C . SER A 1 110 ? -16.451 11.729 7.731 1.00 97.00 110 SER A C 1
ATOM 885 O O . SER A 1 110 ? -17.197 12.425 8.407 1.00 97.00 110 SER A O 1
ATOM 887 N N . MET A 1 111 ? -15.712 10.752 8.263 1.00 97.19 111 MET A N 1
ATOM 888 C CA . MET A 1 111 ? -15.662 10.421 9.691 1.00 97.19 111 MET A CA 1
ATOM 889 C C . MET A 1 111 ? -14.493 11.107 10.423 1.00 97.19 111 MET A C 1
ATOM 891 O O . MET A 1 111 ? -14.192 10.754 11.563 1.00 97.19 111 MET A O 1
ATOM 895 N N . GLY A 1 112 ? -13.829 12.074 9.777 1.00 96.44 112 GLY A N 1
ATOM 896 C CA . GLY A 1 112 ? -12.770 12.899 10.366 1.00 96.44 112 GLY A CA 1
ATOM 897 C C . GLY A 1 112 ? -11.340 12.509 9.978 1.00 96.44 112 GLY A C 1
ATOM 898 O O . GLY A 1 112 ? -10.405 13.219 10.334 1.00 96.44 112 GLY A O 1
ATOM 899 N N . GLU A 1 113 ? -11.137 11.432 9.213 1.00 96.88 113 GLU A N 1
ATOM 900 C CA . GLU A 1 113 ? -9.805 11.006 8.753 1.00 96.88 113 GLU A CA 1
ATOM 901 C C . GLU A 1 113 ? -9.404 11.772 7.476 1.00 96.88 113 GLU A C 1
ATOM 903 O O . GLU A 1 113 ? -9.397 11.236 6.367 1.00 96.88 113 GLU A O 1
ATOM 908 N N . THR A 1 114 ? -9.104 13.067 7.612 1.00 94.88 114 THR A N 1
ATOM 909 C CA . THR A 1 114 ? -8.889 13.995 6.479 1.00 94.88 114 THR A CA 1
ATOM 910 C C . THR A 1 114 ? -7.785 13.558 5.509 1.00 94.88 114 THR A C 1
ATOM 912 O O . THR A 1 114 ? -7.939 13.728 4.296 1.00 94.88 114 THR A O 1
ATOM 915 N N . TRP A 1 115 ? -6.727 12.907 6.006 1.00 95.06 115 TRP A N 1
ATOM 916 C CA . TRP A 1 115 ? -5.632 12.351 5.196 1.00 95.06 115 TRP A CA 1
ATOM 917 C C . TRP A 1 115 ? -6.116 11.346 4.138 1.00 95.06 115 TRP A C 1
ATOM 919 O O . TRP A 1 115 ? -5.491 11.206 3.085 1.00 95.06 115 TRP A O 1
ATOM 929 N N . ALA A 1 116 ? -7.244 10.665 4.371 1.00 95.31 116 ALA A N 1
ATOM 930 C CA . ALA A 1 116 ? -7.788 9.706 3.416 1.00 95.31 116 ALA A CA 1
ATOM 931 C C . ALA A 1 116 ? -8.230 10.401 2.115 1.00 95.31 116 ALA A C 1
ATOM 933 O O . ALA A 1 116 ? -8.051 9.863 1.019 1.00 95.31 116 ALA A O 1
ATOM 934 N N . LYS A 1 117 ? -8.736 11.641 2.212 1.00 93.00 117 LYS A N 1
ATOM 935 C CA . LYS A 1 117 ? -9.104 12.464 1.049 1.00 93.00 117 LYS A CA 1
ATOM 936 C C . LYS A 1 117 ? -7.873 12.848 0.230 1.00 93.00 117 LYS A C 1
ATOM 938 O O . LYS A 1 117 ? -7.910 12.757 -0.998 1.00 93.00 117 LYS A O 1
ATOM 943 N N . GLU A 1 118 ? -6.793 13.241 0.897 1.00 90.69 118 GLU A N 1
ATOM 944 C CA . GLU A 1 118 ? -5.514 13.579 0.260 1.00 90.69 118 GLU A CA 1
ATOM 945 C C . GLU A 1 118 ? -4.927 12.368 -0.473 1.00 90.69 118 GLU A C 1
ATOM 947 O O . GLU A 1 118 ? -4.467 12.487 -1.611 1.00 90.69 118 GLU A O 1
ATOM 952 N N . GLU A 1 119 ? -5.004 11.179 0.132 1.00 89.88 119 GLU A N 1
ATOM 953 C CA . GLU A 1 119 ? -4.519 9.949 -0.490 1.00 89.88 119 GLU A CA 1
ATOM 954 C C . GLU A 1 119 ? -5.306 9.598 -1.760 1.00 89.88 119 GLU A C 1
ATOM 956 O O . GLU A 1 119 ? -4.708 9.291 -2.795 1.00 89.88 119 GLU A O 1
ATOM 961 N N . ILE A 1 120 ? -6.638 9.728 -1.735 1.00 89.88 120 ILE A N 1
ATOM 962 C CA . ILE A 1 120 ? -7.474 9.533 -2.928 1.00 89.88 120 ILE A CA 1
ATOM 963 C C . ILE A 1 120 ? -7.128 10.546 -4.019 1.00 89.88 120 ILE A C 1
ATOM 965 O O . ILE A 1 120 ? -7.054 10.175 -5.190 1.00 89.88 120 ILE A O 1
ATOM 969 N N . GLN A 1 121 ? -6.941 11.821 -3.674 1.00 87.44 121 GLN A N 1
ATOM 970 C CA . GLN A 1 121 ? -6.604 12.858 -4.652 1.00 87.44 121 GLN A CA 1
ATOM 971 C C . GLN A 1 121 ? -5.248 12.588 -5.303 1.00 87.44 121 GLN A C 1
ATOM 973 O O . GLN A 1 121 ? -5.142 12.624 -6.532 1.00 87.44 121 GLN A O 1
ATOM 978 N N . ALA A 1 122 ? -4.244 12.241 -4.496 1.00 82.12 122 ALA A N 1
ATOM 979 C CA . ALA A 1 122 ? -2.929 11.846 -4.978 1.00 82.12 122 ALA A CA 1
ATOM 980 C C . ALA A 1 122 ? -3.029 10.634 -5.920 1.00 82.12 122 ALA A 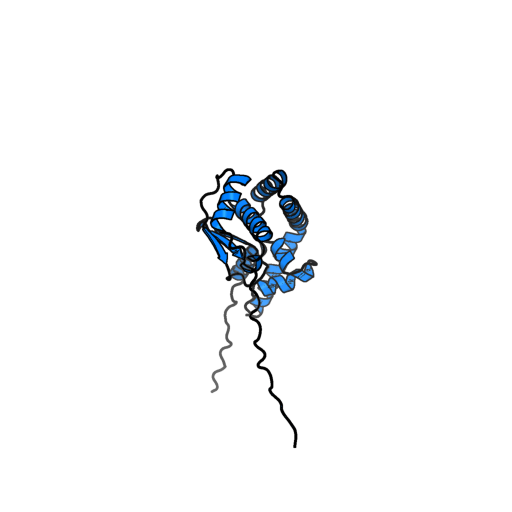C 1
ATOM 982 O O . ALA A 1 122 ? -2.487 10.659 -7.029 1.00 82.12 122 ALA A O 1
ATOM 983 N N . TYR A 1 123 ? -3.801 9.613 -5.532 1.00 79.19 123 TYR A N 1
ATOM 984 C CA . TYR A 1 123 ? -4.040 8.438 -6.364 1.00 79.19 123 TYR A CA 1
ATOM 985 C C . TYR A 1 123 ? -4.768 8.782 -7.670 1.00 79.19 123 TYR A C 1
ATOM 987 O O . TYR A 1 123 ? -4.336 8.363 -8.739 1.00 79.19 123 TYR A O 1
ATOM 995 N N . ARG A 1 124 ? -5.853 9.564 -7.639 1.00 82.75 124 ARG A N 1
ATOM 996 C CA . ARG A 1 124 ? -6.636 9.948 -8.832 1.00 82.75 124 ARG A CA 1
ATOM 997 C C . ARG A 1 124 ? -5.842 10.805 -9.811 1.00 82.75 124 ARG A C 1
ATOM 999 O O . ARG A 1 124 ? -5.926 10.584 -11.017 1.00 82.75 124 ARG A O 1
ATOM 1006 N N . GLY A 1 125 ? -5.065 11.763 -9.307 1.00 77.12 125 GLY A N 1
ATOM 1007 C CA . GLY A 1 125 ? -4.207 12.605 -10.142 1.00 77.12 125 GLY A CA 1
ATOM 1008 C C . GLY A 1 125 ? -3.191 11.782 -10.932 1.00 77.12 125 GLY A C 1
ATOM 1009 O O . GLY A 1 125 ? -2.880 12.104 -12.079 1.00 77.12 125 GLY A O 1
ATOM 1010 N N . TRP A 1 126 ? -2.737 10.676 -10.343 1.00 71.38 126 TRP A N 1
ATOM 1011 C CA . TRP A 1 126 ? -1.675 9.848 -10.892 1.00 71.38 126 TRP A CA 1
ATOM 1012 C C . TRP A 1 126 ? -2.172 8.603 -11.650 1.00 71.38 126 TRP A C 1
ATOM 1014 O O . TRP A 1 126 ? -1.558 8.180 -12.626 1.00 71.38 126 TRP A O 1
ATOM 1024 N N . SER A 1 127 ? -3.342 8.068 -11.294 1.00 66.31 127 SER A N 1
ATOM 1025 C CA . SER A 1 127 ? -4.011 6.950 -11.982 1.00 66.31 127 SER A CA 1
ATOM 1026 C C . SER A 1 127 ? -4.699 7.345 -13.297 1.00 66.31 127 SER A C 1
ATOM 1028 O O . SER A 1 127 ? -5.332 6.503 -13.938 1.00 66.31 127 SER A O 1
ATOM 1030 N N . ARG A 1 128 ? -4.541 8.592 -13.768 1.00 66.69 128 ARG A N 1
ATOM 1031 C CA . ARG A 1 128 ? -4.981 8.994 -15.114 1.00 66.69 128 ARG A CA 1
ATOM 1032 C C . ARG A 1 128 ? -4.328 8.081 -16.156 1.00 66.69 128 ARG A C 1
ATOM 1034 O O . ARG A 1 128 ? -3.103 7.971 -16.216 1.00 66.69 128 ARG A O 1
ATOM 1041 N N . GLY A 1 129 ? -5.146 7.452 -17.003 1.00 69.00 129 GLY A N 1
ATOM 1042 C CA . GLY A 1 129 ? -4.757 6.313 -17.850 1.00 69.00 129 GLY A CA 1
ATOM 1043 C C . GLY A 1 129 ? -3.476 6.488 -18.678 1.00 69.00 129 GLY A C 1
ATOM 1044 O O . GLY A 1 129 ? -2.764 5.511 -18.897 1.00 69.00 129 GLY A O 1
ATOM 1045 N N . LYS A 1 130 ? -3.117 7.719 -19.072 1.00 79.56 130 LYS A N 1
ATOM 1046 C CA . LYS A 1 130 ? -1.852 8.012 -19.772 1.00 79.56 130 LYS A CA 1
ATOM 1047 C C . LYS A 1 130 ? -0.611 7.699 -18.922 1.00 79.56 130 LYS A C 1
ATOM 1049 O O . LYS A 1 130 ? 0.308 7.057 -19.424 1.00 79.56 130 LYS A O 1
ATOM 1054 N N . VAL A 1 131 ? -0.590 8.103 -17.649 1.00 84.00 131 VAL A N 1
ATOM 1055 C CA . VAL A 1 131 ? 0.548 7.863 -16.737 1.00 84.00 131 VAL A CA 1
ATOM 1056 C C . VAL A 1 131 ? 0.679 6.373 -16.449 1.00 84.00 131 VAL A C 1
ATOM 1058 O O . VAL A 1 131 ? 1.761 5.813 -16.594 1.00 84.00 131 VAL A O 1
ATOM 1061 N N . MET A 1 132 ? -0.437 5.709 -16.141 1.00 83.81 132 MET A N 1
ATOM 1062 C CA . MET A 1 132 ? -0.467 4.268 -15.893 1.00 83.81 132 MET A CA 1
ATOM 1063 C C . MET A 1 132 ? 0.000 3.457 -17.109 1.00 83.81 132 MET A C 1
ATOM 1065 O O . MET A 1 132 ? 0.829 2.559 -16.961 1.00 83.81 132 MET A O 1
ATOM 1069 N N . LYS A 1 133 ? -0.491 3.785 -18.313 1.00 86.31 133 LYS A N 1
ATOM 1070 C CA . LYS A 1 133 ? -0.085 3.121 -19.561 1.00 86.31 133 LYS A CA 1
ATOM 1071 C C . LYS A 1 133 ? 1.405 3.322 -19.836 1.00 86.31 133 LYS A C 1
ATOM 1073 O O . LYS A 1 133 ? 2.096 2.353 -20.140 1.00 86.31 133 LYS A O 1
ATOM 1078 N N . ARG A 1 134 ? 1.910 4.554 -19.678 1.00 90.12 134 ARG A N 1
ATOM 1079 C CA . ARG A 1 134 ? 3.339 4.861 -19.839 1.00 90.12 134 ARG A CA 1
ATOM 1080 C C . ARG A 1 134 ? 4.183 4.077 -18.838 1.00 90.12 134 ARG A C 1
ATOM 1082 O O . ARG A 1 134 ? 5.158 3.457 -19.236 1.00 90.12 134 ARG A O 1
ATOM 1089 N N . LEU A 1 135 ? 3.790 4.056 -17.567 1.00 90.75 135 LEU A N 1
ATOM 1090 C CA . LEU A 1 135 ? 4.540 3.359 -16.529 1.00 90.75 135 LEU A CA 1
ATOM 1091 C C . LEU A 1 135 ? 4.558 1.844 -16.746 1.00 90.75 135 LEU A C 1
ATOM 1093 O O . LEU A 1 135 ? 5.620 1.246 -16.635 1.00 90.75 135 LEU A O 1
ATOM 1097 N N . ARG A 1 136 ? 3.430 1.229 -17.133 1.00 90.62 136 ARG A N 1
ATOM 1098 C CA . ARG A 1 136 ? 3.403 -0.195 -17.513 1.00 90.62 136 ARG A CA 1
ATOM 1099 C C . ARG A 1 136 ? 4.362 -0.495 -18.655 1.00 90.62 136 ARG A C 1
ATOM 1101 O O . ARG A 1 136 ? 5.179 -1.393 -18.509 1.00 90.62 136 ARG A O 1
ATOM 1108 N N . LYS A 1 137 ? 4.309 0.298 -19.731 1.00 92.62 137 LYS A N 1
ATOM 1109 C CA . LYS A 1 137 ? 5.229 0.145 -20.864 1.00 92.62 137 LYS A CA 1
ATOM 1110 C C . LYS A 1 137 ? 6.687 0.185 -20.397 1.00 92.62 137 LYS A C 1
ATOM 1112 O O . LYS A 1 137 ? 7.463 -0.685 -20.755 1.00 92.62 137 LYS A O 1
ATOM 1117 N N . ARG A 1 138 ? 7.043 1.147 -19.541 1.00 95.44 138 ARG A N 1
ATOM 1118 C CA . ARG A 1 138 ? 8.415 1.266 -19.032 1.00 95.44 138 ARG A CA 1
ATOM 1119 C C . ARG A 1 138 ? 8.844 0.098 -18.141 1.00 95.44 138 ARG A C 1
ATOM 1121 O O . ARG A 1 138 ? 10.005 -0.286 -18.200 1.00 95.44 138 ARG A O 1
ATOM 1128 N N . ILE A 1 139 ? 7.941 -0.495 -17.353 1.00 94.25 139 ILE A N 1
ATOM 1129 C CA . ILE A 1 139 ? 8.245 -1.738 -16.617 1.00 94.25 139 ILE A CA 1
ATOM 1130 C C . ILE A 1 139 ? 8.585 -2.855 -17.605 1.00 94.25 139 ILE A C 1
ATOM 1132 O O . ILE A 1 139 ? 9.614 -3.500 -17.425 1.00 94.25 139 ILE A O 1
ATOM 1136 N N . THR A 1 140 ? 7.760 -3.054 -18.638 1.00 93.56 140 THR A N 1
ATOM 1137 C CA . THR A 1 140 ? 8.006 -4.050 -19.691 1.00 93.56 140 THR A CA 1
ATOM 1138 C C . THR A 1 140 ? 9.355 -3.805 -20.367 1.00 93.56 140 THR A C 1
ATOM 1140 O O . THR A 1 140 ? 10.167 -4.721 -20.418 1.00 93.56 140 THR A O 1
ATOM 1143 N N . ASP A 1 141 ? 9.645 -2.567 -20.787 1.00 93.00 141 ASP A N 1
ATOM 1144 C CA . ASP A 1 141 ? 10.911 -2.209 -21.443 1.00 93.00 141 ASP A CA 1
ATOM 1145 C C . ASP A 1 141 ? 12.130 -2.551 -20.561 1.00 93.00 141 ASP A C 1
ATOM 1147 O O . ASP A 1 141 ? 13.085 -3.167 -21.026 1.00 93.00 141 ASP A O 1
ATOM 1151 N N . VAL A 1 142 ? 12.099 -2.178 -19.273 1.00 94.00 142 VAL A N 1
ATOM 1152 C CA . VAL A 1 142 ? 13.206 -2.437 -18.334 1.00 94.00 142 VAL A CA 1
ATOM 1153 C C . VAL A 1 142 ? 13.370 -3.932 -18.061 1.00 94.00 142 VAL A C 1
ATOM 1155 O O . VAL A 1 142 ? 14.493 -4.431 -18.015 1.00 94.00 142 VAL A O 1
ATOM 1158 N N . VAL A 1 143 ? 12.267 -4.658 -17.860 1.00 93.12 143 VAL A N 1
ATOM 1159 C CA . VAL A 1 143 ? 12.316 -6.105 -17.606 1.00 93.12 143 VAL A CA 1
ATOM 1160 C C . VAL A 1 143 ? 12.829 -6.852 -18.838 1.00 93.12 143 VAL A C 1
ATOM 1162 O O . VAL A 1 143 ? 13.693 -7.716 -18.695 1.00 93.12 143 VAL A O 1
ATOM 1165 N N . ALA A 1 144 ? 12.360 -6.489 -20.033 1.00 90.00 144 ALA A N 1
ATOM 1166 C CA . ALA A 1 144 ? 12.802 -7.081 -21.290 1.00 90.00 144 ALA A CA 1
ATOM 1167 C C . ALA A 1 144 ? 14.288 -6.801 -21.579 1.00 90.00 144 ALA A C 1
ATOM 1169 O O . ALA A 1 144 ? 14.999 -7.720 -21.979 1.00 90.00 144 ALA A O 1
ATOM 1170 N N . ASP A 1 145 ? 14.782 -5.583 -21.322 1.00 92.75 145 ASP A N 1
ATOM 1171 C CA . ASP A 1 145 ? 16.202 -5.235 -21.499 1.00 92.75 145 ASP A CA 1
ATOM 1172 C C . ASP A 1 145 ? 17.118 -6.090 -20.609 1.00 92.75 145 ASP A C 1
ATOM 1174 O O . ASP A 1 145 ? 18.095 -6.670 -21.082 1.00 92.75 145 ASP A O 1
ATOM 1178 N N . TYR A 1 146 ? 16.776 -6.247 -19.327 1.00 93.25 146 TYR A N 1
ATOM 1179 C CA . TYR A 1 146 ? 17.549 -7.095 -18.415 1.00 93.25 146 TYR A CA 1
ATOM 1180 C C . TYR A 1 146 ? 17.477 -8.575 -18.807 1.00 93.25 146 TYR A C 1
ATOM 1182 O O . TYR A 1 146 ? 18.507 -9.254 -18.820 1.00 93.25 146 TYR A O 1
ATOM 1190 N N . ALA A 1 147 ? 16.291 -9.067 -19.180 1.00 89.69 147 ALA A N 1
ATOM 1191 C CA . ALA A 1 147 ? 16.110 -10.443 -19.632 1.00 89.69 147 ALA A CA 1
ATOM 1192 C C . ALA A 1 147 ? 16.924 -10.741 -20.905 1.00 89.69 147 ALA A C 1
ATOM 1194 O O . ALA A 1 147 ? 17.579 -11.781 -20.976 1.00 89.69 147 ALA A O 1
ATOM 1195 N N . GLY A 1 148 ? 16.964 -9.808 -21.865 1.00 89.12 148 GLY A N 1
ATOM 1196 C CA . GLY A 1 148 ? 17.771 -9.918 -23.087 1.00 89.12 148 GLY A CA 1
ATOM 1197 C C . GLY A 1 148 ? 19.280 -9.984 -22.826 1.00 89.12 148 GLY A C 1
ATOM 1198 O O . GLY A 1 148 ? 20.014 -10.588 -23.603 1.00 89.12 148 GLY A O 1
ATOM 1199 N N . ARG A 1 149 ? 19.740 -9.435 -21.695 1.00 90.56 149 ARG A N 1
ATOM 1200 C CA . ARG A 1 149 ? 21.134 -9.525 -21.221 1.00 90.56 149 ARG A CA 1
ATOM 1201 C C . ARG A 1 149 ? 21.402 -10.754 -20.344 1.00 90.56 149 ARG A C 1
ATOM 1203 O O . ARG A 1 149 ? 22.512 -10.907 -19.843 1.00 90.56 149 ARG A O 1
ATOM 1210 N N . GLY A 1 150 ? 20.398 -11.599 -20.101 1.00 88.69 150 GLY A N 1
ATOM 1211 C CA . GLY A 1 150 ? 20.498 -12.729 -19.173 1.00 88.69 150 GLY A CA 1
ATOM 1212 C C . GLY A 1 150 ? 20.647 -12.311 -17.705 1.00 88.69 150 GLY A C 1
ATOM 1213 O O . GLY A 1 150 ? 21.131 -13.094 -16.888 1.00 88.69 150 GLY A O 1
ATOM 1214 N N . LEU A 1 151 ? 20.258 -11.081 -17.353 1.00 88.06 151 LEU A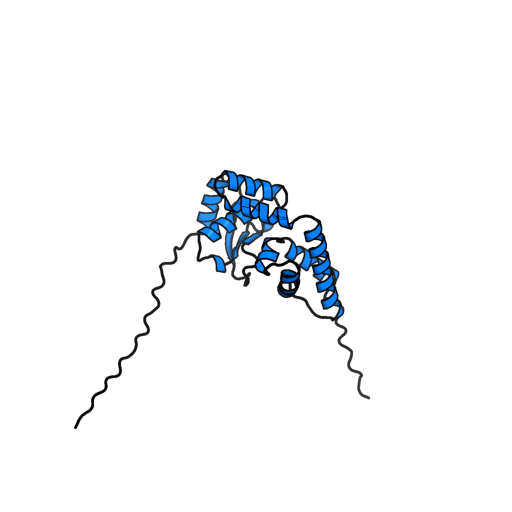 N 1
ATOM 1215 C CA . LEU A 1 151 ? 20.401 -10.537 -16.005 1.00 88.06 151 LEU A CA 1
ATOM 1216 C C . LEU A 1 151 ? 19.065 -10.569 -15.252 1.00 88.06 151 LEU A C 1
ATOM 1218 O O . LEU A 1 151 ? 18.044 -10.123 -15.778 1.00 88.06 151 LEU A O 1
ATOM 1222 N N . PRO A 1 152 ? 19.041 -11.006 -13.981 1.00 88.75 152 PRO A N 1
ATOM 1223 C CA . PRO A 1 152 ? 17.860 -10.843 -13.151 1.00 88.75 152 PRO A CA 1
ATOM 1224 C C . PRO A 1 152 ? 17.707 -9.370 -12.758 1.00 88.75 152 PRO A C 1
ATOM 1226 O O . PRO A 1 152 ? 18.603 -8.774 -12.156 1.00 88.75 152 PRO A O 1
ATOM 1229 N N . VAL A 1 153 ? 16.544 -8.780 -13.025 1.00 90.75 153 VAL A N 1
ATOM 1230 C CA . VAL A 1 153 ? 16.195 -7.457 -12.496 1.00 90.75 153 VAL A CA 1
ATOM 1231 C C . VAL A 1 153 ? 15.399 -7.613 -11.206 1.00 90.75 153 VAL A C 1
ATOM 1233 O O . VAL A 1 153 ? 14.504 -8.445 -11.126 1.00 90.75 153 VAL A O 1
ATOM 1236 N N . ARG A 1 154 ? 15.730 -6.835 -10.169 1.00 92.12 154 ARG A N 1
ATOM 1237 C CA . ARG A 1 154 ? 14.961 -6.787 -8.913 1.00 92.12 154 ARG A CA 1
ATOM 1238 C C . ARG A 1 154 ? 13.908 -5.687 -8.987 1.00 92.12 154 ARG A C 1
ATOM 1240 O O . ARG A 1 154 ? 14.161 -4.634 -9.571 1.00 92.12 154 ARG A O 1
ATOM 1247 N N . PHE A 1 155 ? 12.782 -5.863 -8.294 1.00 89.38 155 PHE A N 1
ATOM 1248 C CA . PHE A 1 155 ? 11.722 -4.849 -8.230 1.00 89.38 155 PHE A CA 1
ATOM 1249 C C . PHE A 1 155 ? 12.264 -3.472 -7.822 1.00 89.38 155 PHE A C 1
ATOM 1251 O O . PHE A 1 155 ? 11.970 -2.478 -8.474 1.00 89.38 155 PHE A O 1
ATOM 1258 N N . GLN A 1 156 ? 13.120 -3.410 -6.796 1.00 89.38 156 GLN A N 1
ATOM 1259 C CA . GLN A 1 156 ? 13.709 -2.153 -6.326 1.00 89.38 156 GLN A CA 1
ATOM 1260 C C . GLN A 1 156 ? 14.562 -1.464 -7.398 1.00 89.38 156 GLN A C 1
ATOM 1262 O O . GLN A 1 156 ? 14.586 -0.238 -7.443 1.00 89.38 156 GLN A O 1
ATOM 1267 N N . THR A 1 157 ? 15.239 -2.231 -8.257 1.00 91.38 157 THR A N 1
ATOM 1268 C CA . THR A 1 157 ? 15.994 -1.688 -9.391 1.00 91.38 157 THR A CA 1
ATOM 1269 C C . THR A 1 157 ? 15.044 -1.037 -10.388 1.00 91.38 157 THR A C 1
ATOM 1271 O O . THR A 1 157 ? 15.253 0.119 -10.741 1.00 91.38 157 THR A O 1
ATOM 1274 N N . VAL A 1 158 ? 13.952 -1.720 -10.753 1.00 93.00 158 VAL A N 1
ATOM 1275 C CA . VAL A 1 158 ? 12.918 -1.153 -11.635 1.00 93.00 158 VAL A CA 1
ATOM 1276 C C . VAL A 1 158 ? 12.362 0.144 -11.047 1.00 93.00 158 VAL A C 1
ATOM 1278 O O . VAL A 1 158 ? 12.370 1.169 -11.716 1.00 93.00 158 VAL A O 1
ATOM 1281 N N . VAL A 1 159 ? 11.952 0.152 -9.775 1.00 93.94 159 VAL A N 1
ATOM 1282 C CA . VAL A 1 159 ? 11.410 1.368 -9.142 1.00 93.94 159 VAL A CA 1
ATOM 1283 C C . VAL A 1 159 ? 12.426 2.515 -9.146 1.00 93.94 159 VAL A C 1
ATOM 1285 O O . VAL A 1 159 ? 12.051 3.645 -9.440 1.00 93.94 159 VAL A O 1
ATOM 1288 N N . ARG A 1 160 ? 13.703 2.249 -8.842 1.00 93.81 160 ARG A N 1
ATOM 1289 C CA . ARG A 1 160 ? 14.753 3.283 -8.826 1.00 93.81 160 ARG A CA 1
ATOM 1290 C C . ARG A 1 160 ? 15.026 3.879 -10.203 1.00 93.81 160 ARG A C 1
ATOM 1292 O O . ARG A 1 160 ? 15.281 5.073 -10.274 1.00 93.81 160 ARG A O 1
ATOM 1299 N N . LEU A 1 161 ? 14.954 3.072 -11.261 1.00 93.62 161 LEU A N 1
ATOM 1300 C CA . LEU A 1 161 ? 15.105 3.549 -12.636 1.00 93.62 161 LEU A CA 1
ATOM 1301 C C . LEU A 1 161 ? 13.901 4.386 -13.072 1.00 93.62 161 LEU A C 1
ATOM 1303 O O . LEU A 1 161 ? 14.066 5.439 -13.676 1.00 93.62 161 LEU A O 1
ATOM 1307 N N . LEU A 1 162 ? 12.691 3.942 -12.728 1.00 94.69 162 LEU A N 1
ATOM 1308 C CA . LEU A 1 162 ? 11.471 4.605 -13.176 1.00 94.69 162 LEU A CA 1
ATOM 1309 C C . LEU A 1 162 ? 11.152 5.872 -12.379 1.00 94.69 162 LEU A C 1
ATOM 1311 O O . LEU A 1 162 ? 10.634 6.818 -12.949 1.00 94.69 162 LEU A O 1
ATOM 1315 N N . ALA A 1 163 ? 11.434 5.936 -11.077 1.00 92.94 163 ALA A N 1
ATOM 1316 C CA . ALA A 1 163 ? 10.982 7.060 -10.249 1.00 92.94 163 ALA A CA 1
ATOM 1317 C C . ALA A 1 163 ? 11.434 8.451 -10.758 1.00 92.94 163 ALA A C 1
ATOM 1319 O O . ALA A 1 163 ? 10.567 9.327 -10.876 1.00 92.94 163 ALA A O 1
ATOM 1320 N N . PRO A 1 164 ? 12.702 8.654 -11.174 1.00 92.38 164 PRO A N 1
ATOM 1321 C CA . PRO A 1 164 ? 13.139 9.911 -11.783 1.00 92.38 164 PRO A CA 1
ATOM 1322 C C . PRO A 1 164 ? 12.410 10.248 -13.091 1.00 92.38 164 PRO A C 1
ATOM 1324 O O . PRO A 1 164 ? 12.049 11.405 -13.290 1.00 92.38 164 PRO A O 1
ATOM 1327 N N . GLU A 1 165 ? 12.099 9.258 -13.944 1.00 91.62 165 GLU A N 1
ATOM 1328 C CA . GLU A 1 165 ? 11.371 9.473 -15.215 1.00 91.62 165 GLU A CA 1
ATOM 1329 C C . GLU A 1 165 ? 9.968 10.082 -15.005 1.00 91.62 165 GLU A C 1
ATOM 1331 O O . GLU A 1 165 ? 9.393 10.673 -15.923 1.00 91.62 165 GLU A O 1
ATOM 1336 N N . PHE A 1 166 ? 9.407 9.928 -13.801 1.00 89.31 166 PHE A N 1
ATOM 1337 C CA . PHE A 1 166 ? 8.085 10.429 -13.415 1.00 89.31 166 PHE A CA 1
ATOM 1338 C C . PHE A 1 166 ? 8.154 11.572 -12.389 1.00 89.31 166 PHE A C 1
ATOM 1340 O O . PHE A 1 166 ? 7.112 11.970 -11.861 1.00 89.31 166 PHE A O 1
ATOM 1347 N N . GLY A 1 167 ? 9.349 12.102 -12.098 1.00 89.75 167 GLY A N 1
ATOM 1348 C CA . GLY A 1 167 ? 9.545 13.189 -11.134 1.00 89.75 167 GLY A CA 1
ATOM 1349 C C . GLY A 1 167 ? 9.119 12.808 -9.713 1.00 89.75 167 GLY A C 1
ATOM 1350 O O . GLY A 1 167 ? 8.447 13.589 -9.035 1.00 89.75 167 GLY A O 1
ATOM 1351 N N . LYS A 1 168 ? 9.419 11.574 -9.288 1.00 91.50 168 LYS A N 1
ATOM 1352 C CA . LYS A 1 168 ? 9.069 11.038 -7.965 1.00 91.50 168 LYS A CA 1
ATOM 1353 C C . LYS A 1 168 ? 10.273 10.414 -7.280 1.00 91.50 168 LYS A C 1
ATOM 1355 O O . LYS A 1 168 ? 11.180 9.903 -7.933 1.00 91.50 168 LYS A O 1
ATOM 1360 N N . SER A 1 169 ? 10.238 10.365 -5.951 1.00 91.88 169 SER A N 1
ATOM 1361 C CA . SER A 1 169 ? 11.072 9.414 -5.217 1.00 91.88 169 SER A CA 1
ATOM 1362 C C . SER A 1 169 ? 10.566 7.977 -5.430 1.00 91.88 169 SER A C 1
ATOM 1364 O O . SER A 1 169 ? 9.372 7.766 -5.679 1.00 91.88 169 SER A O 1
ATOM 1366 N N . PRO A 1 170 ? 11.423 6.950 -5.275 1.00 89.94 170 PRO A N 1
ATOM 1367 C CA . PRO A 1 170 ? 10.993 5.552 -5.339 1.00 89.94 170 PRO A CA 1
ATOM 1368 C C . PRO A 1 170 ? 9.814 5.219 -4.410 1.00 89.94 170 PRO A C 1
ATOM 1370 O O . PRO A 1 170 ? 8.917 4.467 -4.783 1.00 89.94 170 PRO A O 1
ATOM 1373 N N . SER A 1 171 ? 9.772 5.815 -3.216 1.00 83.88 171 SER A N 1
ATOM 1374 C CA . SER A 1 171 ? 8.677 5.634 -2.257 1.00 83.88 171 SER A CA 1
ATOM 1375 C C . SER A 1 171 ? 7.375 6.260 -2.698 1.00 83.88 171 SER A C 1
ATOM 1377 O O . SER A 1 171 ? 6.324 5.635 -2.570 1.00 83.88 171 SER A O 1
ATOM 1379 N N . GLU A 1 172 ? 7.428 7.468 -3.244 1.00 85.69 172 GLU A N 1
ATOM 1380 C CA . GLU A 1 172 ? 6.230 8.103 -3.777 1.00 85.69 172 GLU A CA 1
ATOM 1381 C C . GLU A 1 172 ? 5.711 7.352 -4.995 1.00 85.69 172 GLU A C 1
ATOM 1383 O O . GLU A 1 172 ? 4.503 7.169 -5.113 1.00 85.69 172 GLU A O 1
ATOM 1388 N N . LEU A 1 173 ? 6.603 6.861 -5.861 1.00 89.06 173 LEU A N 1
ATOM 1389 C CA . LEU A 1 173 ? 6.213 6.082 -7.029 1.00 89.06 173 LEU A CA 1
ATOM 1390 C C . LEU A 1 173 ? 5.430 4.822 -6.630 1.00 89.06 173 LEU A C 1
ATOM 1392 O O . LEU A 1 173 ? 4.374 4.560 -7.199 1.00 89.06 173 LEU A O 1
ATOM 1396 N N . VAL A 1 174 ? 5.908 4.058 -5.642 1.00 87.94 174 VAL A N 1
ATOM 1397 C CA . VAL A 1 174 ? 5.206 2.844 -5.181 1.00 87.94 174 VAL A CA 1
ATOM 1398 C C . VAL A 1 174 ? 3.911 3.184 -4.448 1.00 87.94 174 VAL A C 1
ATOM 1400 O O . VAL A 1 174 ? 2.913 2.493 -4.637 1.00 87.94 174 VAL A O 1
ATOM 1403 N N . ARG A 1 175 ? 3.887 4.270 -3.667 1.00 82.69 175 ARG A N 1
ATOM 1404 C CA . ARG A 1 175 ? 2.661 4.746 -3.014 1.00 82.69 175 ARG A CA 1
ATOM 1405 C C . ARG A 1 175 ? 1.583 5.117 -4.035 1.00 82.69 175 ARG A C 1
ATOM 1407 O O . ARG A 1 175 ? 0.418 4.799 -3.834 1.00 82.69 175 ARG A O 1
ATOM 1414 N N . LEU A 1 176 ? 1.967 5.770 -5.132 1.00 83.81 176 LEU A N 1
ATOM 1415 C CA . LEU A 1 176 ? 1.041 6.193 -6.184 1.00 83.81 176 LEU A CA 1
ATOM 1416 C C . LEU A 1 176 ? 0.677 5.038 -7.150 1.00 83.81 176 LEU A C 1
ATOM 1418 O O . LEU A 1 176 ? -0.467 4.978 -7.606 1.00 83.81 176 LEU A O 1
ATOM 1422 N N . ALA A 1 177 ? 1.592 4.086 -7.419 1.00 84.69 177 ALA A N 1
ATOM 1423 C CA . ALA A 1 177 ? 1.331 2.800 -8.103 1.00 84.69 177 ALA A CA 1
ATOM 1424 C C . ALA A 1 177 ? 1.489 1.606 -7.150 1.00 84.69 177 ALA A C 1
ATOM 1426 O O . ALA A 1 177 ? 2.450 0.838 -7.267 1.00 84.69 177 ALA A O 1
ATOM 1427 N N . PRO A 1 178 ? 0.499 1.311 -6.303 1.00 77.75 178 PRO A N 1
ATOM 1428 C CA . PRO A 1 178 ? 0.533 0.078 -5.518 1.00 77.75 178 PRO A CA 1
ATOM 1429 C C . PRO A 1 178 ? 0.451 -1.169 -6.415 1.00 77.75 178 PRO A C 1
ATOM 1431 O O . PRO A 1 178 ? 0.950 -2.240 -6.071 1.00 77.75 178 PRO A O 1
ATOM 1434 N N . TRP A 1 179 ? -0.107 -1.025 -7.623 1.00 83.00 179 TRP A N 1
ATOM 1435 C CA . TRP A 1 179 ? -0.149 -2.068 -8.648 1.00 83.00 179 TRP A CA 1
ATOM 1436 C C . TRP A 1 179 ? 1.216 -2.352 -9.306 1.00 83.00 179 TRP A C 1
ATOM 1438 O O . TRP A 1 179 ? 1.339 -3.360 -10.007 1.00 83.00 179 TRP A O 1
ATOM 1448 N N . LEU A 1 180 ? 2.242 -1.515 -9.085 1.00 87.69 180 LEU A N 1
ATOM 1449 C CA . LEU A 1 180 ? 3.557 -1.631 -9.732 1.00 87.69 180 LEU A CA 1
ATOM 1450 C C . LEU A 1 180 ? 4.217 -2.981 -9.459 1.00 87.69 180 LEU A C 1
ATOM 1452 O O . LEU A 1 180 ? 4.765 -3.599 -10.366 1.00 87.69 180 LEU A O 1
ATOM 1456 N N . GLY A 1 181 ? 4.133 -3.457 -8.214 1.00 86.69 181 GLY A N 1
ATOM 1457 C CA . GLY A 1 181 ? 4.728 -4.731 -7.814 1.00 86.69 181 GLY A CA 1
ATOM 1458 C C . GLY A 1 181 ? 4.089 -5.926 -8.519 1.00 86.69 181 GLY A C 1
ATOM 1459 O O . GLY A 1 181 ? 4.791 -6.853 -8.916 1.00 86.69 181 GLY A O 1
ATOM 1460 N N . SER A 1 182 ? 2.766 -5.904 -8.702 1.00 81.94 182 SER A N 1
ATOM 1461 C CA . SER A 1 182 ? 2.053 -6.948 -9.446 1.00 81.94 182 SER A CA 1
ATOM 1462 C C . SER A 1 182 ? 2.370 -6.894 -10.936 1.00 81.94 182 SER A C 1
ATOM 1464 O O . SER A 1 182 ? 2.648 -7.937 -11.517 1.00 81.94 182 SER A O 1
ATOM 1466 N N . ALA A 1 183 ? 2.398 -5.697 -11.534 1.00 87.06 183 ALA A N 1
ATOM 1467 C CA . ALA A 1 183 ? 2.805 -5.527 -12.928 1.00 87.06 183 ALA A CA 1
ATOM 1468 C C . ALA A 1 183 ? 4.222 -6.071 -13.154 1.00 87.06 183 ALA A C 1
ATOM 1470 O O . ALA A 1 183 ? 4.404 -6.953 -13.979 1.00 87.06 183 ALA A O 1
ATOM 1471 N N . TYR A 1 184 ? 5.190 -5.659 -12.332 1.00 92.00 184 TYR A N 1
ATOM 1472 C CA . TYR A 1 184 ? 6.555 -6.184 -12.369 1.00 92.00 184 TYR A CA 1
ATOM 1473 C C . TYR A 1 184 ? 6.610 -7.718 -12.303 1.00 92.00 184 TYR A C 1
ATOM 1475 O O . TYR A 1 184 ? 7.286 -8.335 -13.118 1.00 92.00 184 TYR A O 1
ATOM 1483 N N . ARG A 1 185 ? 5.895 -8.355 -11.361 1.00 89.06 185 ARG A N 1
ATOM 1484 C CA . ARG A 1 185 ? 5.897 -9.826 -11.246 1.00 89.06 185 ARG A CA 1
ATOM 1485 C C . ARG A 1 185 ? 5.335 -10.504 -12.494 1.00 89.06 185 ARG A C 1
ATOM 1487 O O . ARG A 1 185 ? 5.851 -11.548 -12.882 1.00 89.06 185 ARG A O 1
ATOM 1494 N N . ASN A 1 186 ? 4.303 -9.922 -13.101 1.00 88.44 186 ASN A N 1
ATOM 1495 C CA . ASN A 1 186 ? 3.728 -10.438 -14.339 1.00 88.44 186 ASN A CA 1
ATOM 1496 C C . ASN A 1 186 ? 4.728 -10.334 -15.496 1.00 88.44 186 ASN A C 1
ATOM 1498 O O . ASN A 1 186 ? 4.917 -11.321 -16.197 1.00 88.44 186 ASN A O 1
ATOM 1502 N N . GLU A 1 187 ? 5.426 -9.203 -15.633 1.00 91.81 187 GLU A N 1
ATOM 1503 C CA . GLU A 1 187 ? 6.460 -9.029 -16.662 1.00 91.81 187 GLU A CA 1
ATOM 1504 C C . GLU A 1 187 ? 7.642 -9.986 -16.443 1.00 91.81 187 GLU A C 1
ATOM 1506 O O . GLU A 1 187 ? 8.074 -10.653 -17.376 1.00 91.81 187 GLU A O 1
ATOM 1511 N N . VAL A 1 188 ? 8.133 -10.145 -15.207 1.00 89.44 188 VAL A N 1
ATOM 1512 C CA . VAL A 1 188 ? 9.207 -11.114 -14.909 1.00 89.44 188 VAL A CA 1
ATOM 1513 C C . VAL A 1 188 ? 8.776 -12.544 -15.239 1.00 89.44 188 VAL A C 1
ATOM 1515 O O . VAL A 1 188 ? 9.577 -13.322 -15.747 1.00 89.44 188 VAL A O 1
ATOM 1518 N N . LYS A 1 189 ? 7.512 -12.905 -14.984 1.00 88.50 189 LYS A N 1
ATOM 1519 C CA . LYS A 1 189 ? 6.974 -14.220 -15.355 1.00 88.50 189 LYS A CA 1
ATOM 1520 C C . LYS A 1 189 ? 6.865 -14.386 -16.876 1.00 88.50 189 LYS A C 1
ATOM 1522 O O . LYS A 1 189 ? 7.123 -15.479 -17.366 1.00 88.50 189 LYS A O 1
ATOM 1527 N N . ALA A 1 190 ? 6.485 -13.332 -17.596 1.00 87.94 190 ALA A N 1
ATOM 1528 C CA . ALA A 1 190 ? 6.334 -13.349 -19.050 1.00 87.94 190 ALA A CA 1
ATOM 1529 C C . ALA A 1 190 ? 7.681 -13.406 -19.787 1.00 87.94 190 ALA A C 1
ATOM 1531 O O . ALA A 1 190 ? 7.792 -14.082 -20.804 1.00 87.94 190 ALA A O 1
ATOM 1532 N N . HIS A 1 191 ? 8.702 -12.730 -19.260 1.00 82.25 191 HIS A N 1
ATOM 1533 C CA . HIS A 1 191 ? 10.025 -12.650 -19.881 1.00 82.25 191 HIS A CA 1
ATOM 1534 C C . HIS A 1 191 ? 11.034 -13.669 -19.328 1.00 82.25 191 HIS A C 1
ATOM 1536 O O . HIS A 1 191 ? 12.054 -13.903 -19.971 1.00 82.25 191 HIS A O 1
ATOM 1542 N N . GLY A 1 192 ? 10.725 -14.311 -18.191 1.00 66.81 192 GLY A N 1
ATOM 1543 C CA . GLY A 1 192 ? 11.522 -15.359 -17.546 1.00 66.81 192 GLY A CA 1
ATOM 1544 C C . GLY A 1 192 ? 12.950 -14.928 -17.169 1.00 66.81 192 GLY A C 1
ATOM 1545 O O . GLY A 1 192 ? 13.424 -13.860 -17.555 1.00 66.81 192 GLY A O 1
ATOM 1546 N N . PRO A 1 193 ? 13.706 -15.752 -16.421 1.00 57.62 193 PRO A N 1
ATOM 1547 C CA . PRO A 1 193 ? 15.139 -15.783 -16.657 1.00 57.62 193 PRO A CA 1
ATOM 1548 C C . PRO A 1 193 ? 15.309 -16.319 -18.083 1.00 57.62 193 PRO A C 1
ATOM 1550 O O . PRO A 1 193 ? 14.936 -17.462 -18.356 1.00 57.62 193 PRO A O 1
ATOM 1553 N N . GLY A 1 194 ? 15.807 -15.491 -19.007 1.00 46.38 194 GLY A N 1
ATOM 1554 C CA . GLY A 1 194 ? 16.195 -15.965 -20.336 1.00 46.38 194 GLY A CA 1
ATOM 1555 C C . GLY A 1 194 ? 17.041 -17.240 -20.204 1.00 46.38 194 GLY A C 1
ATOM 1556 O O . GLY A 1 194 ? 17.737 -17.393 -19.192 1.00 46.38 194 GLY A O 1
ATOM 1557 N N . PRO A 1 195 ? 16.955 -18.190 -21.156 1.00 41.12 195 PRO A N 1
ATOM 1558 C CA . PRO A 1 195 ? 17.660 -19.459 -21.051 1.00 41.12 195 PRO A CA 1
ATOM 1559 C C . PRO A 1 195 ? 19.115 -19.180 -20.697 1.00 41.12 195 PRO A C 1
ATOM 1561 O O . PRO A 1 195 ? 19.790 -18.432 -21.404 1.00 41.12 195 PRO A O 1
ATOM 1564 N N . SER A 1 196 ? 19.572 -19.764 -19.588 1.00 44.66 196 SER A N 1
ATOM 1565 C CA . SER A 1 196 ? 20.972 -19.750 -19.179 1.00 44.66 196 SER A CA 1
ATOM 1566 C C . SER A 1 196 ? 21.775 -20.498 -20.241 1.00 44.66 196 SER A C 1
ATOM 1568 O O . SER A 1 196 ? 22.091 -21.678 -20.113 1.00 44.66 196 SER A O 1
ATOM 1570 N N . ARG A 1 197 ? 22.066 -19.825 -21.355 1.00 42.19 197 ARG A N 1
ATOM 1571 C CA . ARG A 1 197 ? 23.127 -20.214 -22.268 1.00 42.19 197 ARG A CA 1
ATOM 1572 C C . ARG A 1 197 ? 24.412 -19.775 -21.594 1.00 42.19 197 ARG A C 1
ATOM 1574 O O . ARG A 1 197 ? 25.009 -18.773 -21.961 1.00 42.19 197 ARG A O 1
ATOM 1581 N N . ILE A 1 198 ? 24.824 -20.544 -20.588 1.00 45.72 198 ILE A N 1
ATOM 1582 C CA . ILE A 1 198 ? 26.244 -20.651 -20.278 1.00 45.72 198 ILE A CA 1
ATOM 1583 C C . ILE A 1 198 ? 26.889 -21.054 -21.611 1.00 45.72 198 ILE A C 1
ATOM 1585 O O . ILE A 1 198 ? 26.532 -22.115 -22.138 1.00 45.72 198 ILE A O 1
ATOM 1589 N N . PRO A 1 199 ? 27.756 -20.228 -22.222 1.00 42.16 199 PRO A N 1
ATOM 1590 C CA . PRO A 1 199 ? 28.483 -20.666 -23.397 1.00 42.16 199 PRO A CA 1
ATOM 1591 C C . PRO A 1 199 ? 29.272 -21.905 -22.980 1.00 42.16 199 PRO A C 1
ATOM 1593 O O . PRO A 1 199 ? 30.089 -21.851 -22.058 1.00 42.16 199 PRO A O 1
ATOM 1596 N N . LYS A 1 200 ? 28.976 -23.051 -23.608 1.00 43.31 200 LYS A N 1
ATOM 1597 C CA . LYS A 1 200 ? 29.803 -24.247 -23.456 1.00 43.31 200 LYS A CA 1
ATOM 1598 C C . LYS A 1 200 ? 31.218 -23.816 -23.824 1.00 43.31 200 LYS A C 1
ATOM 1600 O O . LYS A 1 200 ? 31.450 -23.421 -24.965 1.00 43.31 200 LYS A O 1
ATOM 1605 N N . ARG A 1 201 ? 32.139 -23.841 -22.854 1.00 45.41 201 ARG A N 1
ATOM 1606 C CA . ARG A 1 201 ? 33.566 -23.686 -23.141 1.00 45.41 201 ARG A CA 1
ATOM 1607 C C . ARG A 1 201 ? 33.910 -24.663 -24.272 1.00 45.41 201 ARG A C 1
ATOM 1609 O O . ARG A 1 201 ? 33.506 -25.827 -24.167 1.00 45.41 201 ARG A O 1
ATOM 1616 N N . PRO A 1 202 ? 34.600 -24.226 -25.338 1.00 53.25 202 PRO A N 1
ATOM 1617 C CA . PRO A 1 202 ? 35.114 -25.165 -26.319 1.00 53.25 202 PRO A CA 1
ATOM 1618 C C . PRO A 1 202 ? 35.995 -26.172 -25.579 1.00 53.25 202 PRO A C 1
ATOM 1620 O O . PRO A 1 202 ? 36.804 -25.794 -24.727 1.00 53.25 202 PRO A O 1
ATOM 1623 N N . ARG A 1 203 ? 35.771 -27.463 -25.842 1.00 51.38 203 ARG A N 1
ATOM 1624 C CA . ARG A 1 203 ? 36.696 -28.503 -25.395 1.00 51.38 203 ARG A CA 1
ATOM 1625 C C . ARG A 1 203 ? 38.016 -28.215 -26.104 1.00 51.38 203 ARG A C 1
ATOM 1627 O O . ARG A 1 203 ? 38.036 -28.168 -27.330 1.00 51.38 203 ARG A O 1
ATOM 1634 N N . ALA A 1 204 ? 39.059 -27.932 -25.330 1.00 60.31 204 ALA A N 1
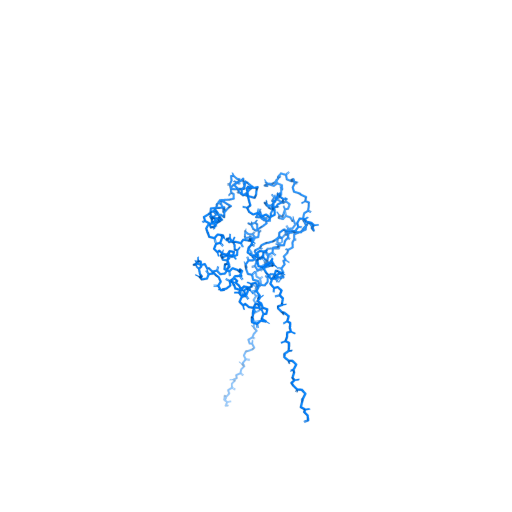ATOM 1635 C CA . ALA A 1 204 ? 40.412 -27.937 -25.856 1.00 60.31 204 ALA A CA 1
ATOM 1636 C C . ALA A 1 204 ? 40.710 -29.368 -26.324 1.00 60.31 204 ALA A C 1
ATOM 1638 O O . ALA A 1 204 ? 40.438 -30.311 -25.574 1.00 60.31 204 ALA A O 1
ATOM 1639 N N . ASN A 1 205 ? 41.156 -29.494 -27.575 1.00 62.44 205 ASN A N 1
ATOM 1640 C CA . ASN A 1 205 ? 41.777 -30.711 -28.095 1.00 62.44 205 ASN A CA 1
ATOM 1641 C C . ASN A 1 205 ? 43.154 -30.897 -27.462 1.00 62.44 205 ASN A C 1
ATOM 1643 O O . ASN A 1 205 ? 43.811 -29.859 -27.211 1.00 62.44 205 ASN A O 1
#

Foldseek 3Di:
DDDDDDDDDPPPDDPPDDPQPDDDPQVLLQVCCCLQVVVPQDRADEEADCPCVDLQDQWEDDLVRSYIYGHCVCSSPPPSSSVSSQLNSQCNPPPDCPPS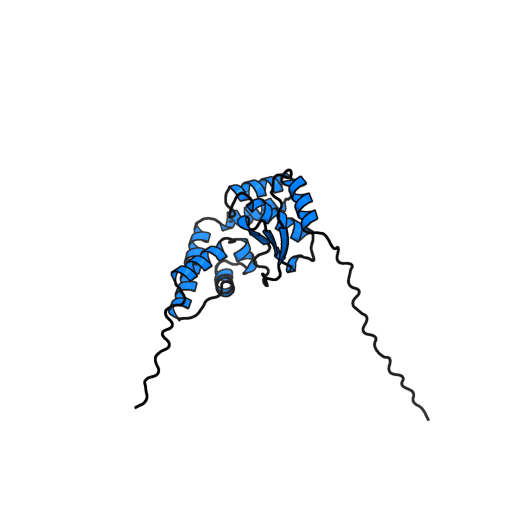SLVSLVSVCVVPPVVSVVLNVLLVVQVPVVNVVVLLVQLLVVLLVCLVVLHDDDLLNSLCVCQVVVVHDSNSVCSNPVVSVVSNVVSCVVSDSHPPCPPDDPPDD

Secondary structure (DSSP, 8-state):
------------PPP---------HHHHHHHHHHHHHTT-SPPPEEEEESS--STT--EEEEGGGTEEEEEGGGTT-HHHHHHHHHHHHHGGG-SSTTHHHHHHHHHHHHTT-HHHHHHHHHHHHH-SHHHHHHHHHHHHHHHHHHHHTTPPPPHHHHHHHHHHHTT--HHHHHHH-TTHHHHHHHHHHHH-S-------PPPP-

Radius of gyration: 24.21 Å; chains: 1; bounding box: 77×46×73 Å